Protein AF-A0A9W6JI43-F1 (afdb_monomer)

Solvent-accessible surface area (backbone atoms only — not comparable to full-atom values): 12951 Å² total; per-residue (Å²): 98,46,64,68,49,27,54,53,38,35,18,53,38,84,52,68,63,63,70,55,67,55,35,54,53,48,52,49,27,37,55,53,24,37,75,68,60,49,89,79,54,59,65,59,53,12,41,51,54,20,46,28,40,60,68,9,64,55,38,75,41,38,54,52,90,66,73,19,64,90,41,48,66,33,65,93,34,48,10,78,50,96,64,30,7,47,63,28,34,32,23,12,39,72,40,57,49,21,44,48,53,33,44,55,50,15,69,76,69,73,47,63,27,73,85,43,44,69,57,40,35,38,55,63,52,14,19,39,53,46,44,42,31,35,61,72,5,72,70,62,74,31,29,43,68,82,36,43,49,97,91,44,75,41,49,44,68,40,30,38,21,74,47,67,66,80,63,15,67,60,42,26,53,38,15,55,36,39,34,52,19,40,51,73,13,37,53,94,52,77,78,76,80,73,81,93,76,79,90,87,79,85,84,82,81,76,92,57,79,79,54,46,59,54,54,47,52,51,48,51,51,53,52,46,62,67,42,47,58,55,53,50,56,48,56,55,54,67,74,76,113

Mean predicted aligned error: 7.88 Å

pLDDT: mean 84.96, std 16.83, range [30.23, 98.5]

Foldseek 3Di:
DAPVLLVVLVCVPPVPNDDDVLLVLLLVLLVLLCVQQNPQPLLLSLLLNLQLCVQCVSRPHQFDPDQQPVVACPVVLVNNDPPQSNLFFFGASLGGGHLVSQVVLCVVLVNNCNVVVNLCNVSNNSSNCSRNLQQCLVQQNDHLCVADDPVDHNQQCSVNSRDDRPCSVVSSVSSVSSSVSCVSSVRPNDPDPDDDDDDDDDDDDDDDPVCSVVVSVVSVVVSCVVCVVVVVVVVVVVVVD

Organism: NCBI:txid586230

Structure (mmCIF, N/CA/C/O backbone):
data_AF-A0A9W6JI43-F1
#
_entry.id   AF-A0A9W6JI43-F1
#
loop_
_atom_site.group_PDB
_atom_site.id
_atom_site.type_symbol
_atom_site.label_atom_id
_atom_site.label_alt_id
_atom_site.label_comp_id
_atom_site.label_asym_id
_atom_site.label_entity_id
_atom_site.label_seq_id
_atom_site.pdbx_PDB_ins_code
_atom_site.Cartn_x
_atom_site.Cartn_y
_atom_site.Cartn_z
_atom_site.occupancy
_atom_site.B_iso_or_equiv
_atom_site.auth_seq_id
_atom_site.auth_comp_id
_atom_site.auth_asym_id
_atom_site.auth_atom_id
_atom_site.pdbx_PDB_model_num
ATOM 1 N N . MET A 1 1 ? 18.162 -1.738 -7.789 1.00 86.44 1 MET A N 1
ATOM 2 C CA . MET A 1 1 ? 17.556 -1.054 -8.952 1.00 86.44 1 MET A CA 1
ATOM 3 C C . MET A 1 1 ? 18.066 0.375 -9.002 1.00 86.44 1 MET A C 1
ATOM 5 O O . MET A 1 1 ? 18.368 0.920 -7.946 1.00 86.44 1 MET A O 1
ATOM 9 N N . ASP A 1 2 ? 18.137 0.971 -10.186 1.00 90.06 2 ASP A N 1
ATOM 10 C CA . ASP A 1 2 ? 18.433 2.391 -10.386 1.00 90.06 2 ASP A CA 1
ATOM 11 C C . ASP A 1 2 ? 17.193 3.242 -10.054 1.00 90.06 2 ASP A C 1
ATOM 13 O O . ASP A 1 2 ? 16.174 3.208 -10.750 1.00 90.06 2 ASP A O 1
ATOM 17 N N . ALA A 1 3 ? 17.270 4.011 -8.965 1.00 89.19 3 ALA A N 1
ATOM 18 C CA . ALA A 1 3 ? 16.170 4.861 -8.520 1.00 89.19 3 ALA A CA 1
ATOM 19 C C . ALA A 1 3 ? 15.866 6.005 -9.503 1.00 89.19 3 ALA A C 1
ATOM 21 O O . ALA A 1 3 ? 14.698 6.344 -9.699 1.00 89.19 3 ALA A O 1
ATOM 22 N N . ALA A 1 4 ? 16.883 6.585 -10.147 1.00 91.00 4 ALA A N 1
ATOM 23 C CA . ALA A 1 4 ? 16.692 7.677 -11.097 1.00 91.00 4 ALA A CA 1
ATOM 24 C C . ALA A 1 4 ? 15.949 7.183 -12.343 1.00 91.00 4 ALA A C 1
ATOM 26 O O . ALA A 1 4 ? 14.983 7.820 -12.775 1.00 91.00 4 ALA A O 1
ATOM 27 N N . ALA A 1 5 ? 16.328 6.009 -12.858 1.00 93.44 5 ALA A N 1
ATOM 28 C CA . ALA A 1 5 ? 15.631 5.358 -13.964 1.00 93.44 5 ALA A CA 1
ATOM 29 C C . ALA A 1 5 ? 14.171 5.033 -13.607 1.00 93.44 5 ALA A C 1
ATOM 31 O O . ALA A 1 5 ? 13.264 5.326 -14.390 1.00 93.44 5 ALA A O 1
ATOM 32 N N . PHE A 1 6 ? 13.920 4.504 -12.401 1.00 95.94 6 PHE A N 1
ATOM 33 C CA . PHE A 1 6 ? 12.561 4.227 -11.927 1.00 95.94 6 PHE A CA 1
ATOM 34 C C . PHE A 1 6 ? 11.698 5.495 -11.889 1.00 95.94 6 PHE A C 1
ATOM 36 O O . PHE A 1 6 ? 10.609 5.523 -12.465 1.00 95.94 6 PHE A O 1
ATOM 43 N N . PHE A 1 7 ? 12.184 6.566 -11.251 1.00 95.00 7 PHE A N 1
ATOM 44 C CA . PHE A 1 7 ? 11.426 7.811 -11.119 1.00 95.00 7 PHE A CA 1
ATOM 45 C C . PHE A 1 7 ? 11.235 8.547 -12.447 1.00 95.00 7 PHE A C 1
ATOM 47 O O . PHE A 1 7 ? 10.181 9.151 -12.659 1.00 95.00 7 PHE A O 1
ATOM 54 N N . ALA A 1 8 ? 12.199 8.462 -13.365 1.00 94.25 8 ALA A N 1
ATOM 55 C CA . ALA A 1 8 ? 12.033 8.958 -14.727 1.00 94.25 8 ALA A CA 1
ATOM 56 C C . ALA A 1 8 ? 10.926 8.189 -15.469 1.00 94.25 8 ALA A C 1
ATOM 58 O O . ALA A 1 8 ? 10.035 8.809 -16.058 1.00 94.25 8 ALA A O 1
ATOM 59 N N . ALA A 1 9 ? 10.929 6.855 -15.378 1.00 96.12 9 ALA A N 1
ATOM 60 C CA . ALA A 1 9 ? 9.922 6.010 -16.011 1.00 96.12 9 ALA A CA 1
ATOM 61 C C . ALA A 1 9 ? 8.517 6.271 -15.448 1.00 96.12 9 ALA A C 1
ATOM 63 O O . ALA A 1 9 ? 7.594 6.529 -16.223 1.00 96.12 9 ALA A O 1
ATOM 64 N N . VAL A 1 10 ? 8.348 6.299 -14.117 1.00 95.69 10 VAL A N 1
ATOM 65 C CA . VAL A 1 10 ? 7.024 6.537 -13.515 1.00 95.69 10 VAL A CA 1
ATOM 66 C C . VAL A 1 10 ? 6.497 7.947 -13.778 1.00 95.69 10 VAL A C 1
ATOM 68 O O . VAL A 1 10 ? 5.292 8.123 -13.979 1.00 95.69 10 VAL A O 1
ATOM 71 N N . ARG A 1 11 ? 7.386 8.950 -13.847 1.00 95.25 11 ARG A N 1
ATOM 72 C CA . ARG A 1 11 ? 7.030 10.320 -14.237 1.00 95.25 11 ARG A CA 1
ATOM 73 C C . ARG A 1 11 ? 6.430 10.341 -15.638 1.00 95.25 11 ARG A C 1
ATOM 75 O O . ARG A 1 11 ? 5.394 10.974 -15.831 1.00 95.25 11 ARG A O 1
ATOM 82 N N . ALA A 1 12 ? 7.040 9.637 -16.591 1.00 95.56 12 ALA A N 1
ATOM 83 C CA . ALA A 1 12 ? 6.500 9.518 -17.941 1.00 95.56 12 ALA A CA 1
ATOM 84 C C . ALA A 1 12 ? 5.154 8.775 -17.936 1.00 95.56 12 ALA A C 1
ATOM 86 O O . ALA A 1 12 ? 4.159 9.287 -18.452 1.00 95.56 12 ALA A O 1
ATOM 87 N N . GLN A 1 13 ? 5.092 7.597 -17.311 1.00 93.88 13 GLN A N 1
ATOM 88 C CA . GLN A 1 13 ? 3.881 6.788 -17.153 1.00 93.88 13 GLN A CA 1
ATOM 89 C C . GLN A 1 13 ? 3.957 5.981 -15.846 1.00 93.88 13 GLN A C 1
ATOM 91 O O . GLN A 1 13 ? 4.921 5.249 -15.664 1.00 93.88 13 GLN A O 1
ATOM 96 N N . PRO A 1 14 ? 2.939 6.018 -14.965 1.00 94.81 14 PRO A N 1
ATOM 97 C CA . PRO A 1 14 ? 1.561 6.437 -15.235 1.00 94.81 14 PRO A CA 1
ATOM 98 C C . PRO A 1 14 ? 1.244 7.917 -14.965 1.00 94.81 14 PRO A C 1
ATOM 100 O O . PRO A 1 14 ? 0.100 8.316 -15.173 1.00 94.81 14 PRO A O 1
ATOM 103 N N . PHE A 1 15 ? 2.199 8.733 -14.510 1.00 92.00 15 PHE A N 1
ATOM 104 C CA . PHE A 1 15 ? 1.906 10.113 -14.098 1.00 92.00 15 PHE A CA 1
ATOM 105 C C . PHE A 1 15 ? 1.681 11.093 -15.258 1.00 92.00 15 PHE A C 1
ATOM 107 O O . PHE A 1 15 ? 1.001 12.101 -15.068 1.00 92.00 15 PHE A O 1
ATOM 114 N N . GLY A 1 16 ? 2.192 10.801 -16.458 1.00 92.31 16 GLY A N 1
ATOM 115 C CA . GLY A 1 16 ? 1.927 11.611 -17.650 1.00 92.31 16 GLY A CA 1
ATOM 116 C C . GLY A 1 16 ? 2.712 12.925 -17.716 1.00 92.31 16 GLY A C 1
ATOM 117 O O . GLY A 1 16 ? 2.249 13.870 -18.342 1.00 92.31 16 GLY A O 1
ATOM 118 N N . GLY A 1 17 ? 3.882 12.998 -17.074 1.00 92.19 17 GLY A N 1
ATOM 119 C CA . GLY A 1 17 ? 4.852 14.089 -17.225 1.00 92.19 17 GLY A CA 1
ATOM 120 C C . GLY A 1 17 ? 5.249 14.770 -15.916 1.00 92.19 17 GLY A C 1
ATOM 121 O O . GLY A 1 17 ? 6.425 15.064 -15.713 1.00 92.19 17 GLY A O 1
ATOM 122 N N . THR A 1 18 ? 4.311 14.975 -14.991 1.00 91.62 18 THR A N 1
ATOM 123 C CA . THR A 1 18 ? 4.593 15.624 -13.700 1.00 91.62 18 THR A CA 1
ATOM 124 C C . THR A 1 18 ? 4.570 14.611 -12.569 1.00 91.62 18 THR A C 1
ATOM 126 O O . THR A 1 18 ? 3.575 13.921 -12.371 1.00 91.62 18 THR A O 1
ATOM 129 N N . LEU A 1 19 ? 5.644 14.572 -11.780 1.00 91.38 19 LEU A N 1
ATOM 130 C CA . LEU A 1 19 ? 5.737 13.745 -10.581 1.00 91.38 19 LEU A CA 1
ATOM 131 C C . LEU A 1 19 ? 5.897 14.652 -9.350 1.00 91.38 19 LEU A C 1
ATOM 133 O O . LEU A 1 19 ? 7.003 15.133 -9.106 1.00 91.38 19 LEU A O 1
ATOM 137 N N . PRO A 1 20 ? 4.812 14.934 -8.606 1.00 90.56 20 PRO A N 1
ATOM 138 C CA . PRO A 1 20 ? 4.872 15.763 -7.405 1.00 90.56 20 PRO A CA 1
ATOM 139 C C . PRO A 1 20 ? 5.724 15.120 -6.309 1.00 90.56 20 PRO A C 1
ATOM 141 O O . PRO A 1 20 ? 5.766 13.895 -6.206 1.00 90.56 20 PRO A O 1
ATOM 144 N N . GLN A 1 21 ? 6.310 15.933 -5.425 1.00 88.12 21 GLN A N 1
ATOM 145 C CA . GLN A 1 21 ? 7.143 15.428 -4.327 1.00 88.12 21 GLN A CA 1
ATOM 146 C C . GLN A 1 21 ? 6.402 14.408 -3.449 1.00 88.12 21 GLN A C 1
ATOM 148 O O . GLN A 1 21 ? 6.932 13.339 -3.192 1.00 88.12 21 GLN A O 1
ATOM 153 N N . LYS A 1 22 ? 5.125 14.648 -3.123 1.00 87.56 22 LYS A N 1
ATOM 154 C CA . LYS A 1 22 ? 4.301 13.681 -2.370 1.00 87.56 22 LYS A CA 1
ATOM 155 C C . LYS A 1 22 ? 4.226 12.296 -3.024 1.00 87.56 22 LYS A C 1
ATOM 157 O O . LYS A 1 22 ? 4.177 11.285 -2.332 1.00 87.56 22 LYS A O 1
ATOM 162 N N . ALA A 1 23 ? 4.223 12.242 -4.356 1.00 89.44 23 ALA A N 1
ATOM 163 C CA . ALA A 1 23 ? 4.259 10.978 -5.078 1.00 89.44 23 ALA A CA 1
ATOM 164 C C . ALA A 1 23 ? 5.639 10.322 -5.014 1.00 89.44 23 ALA A C 1
ATOM 166 O O . ALA A 1 23 ? 5.712 9.106 -4.871 1.00 89.44 23 ALA A O 1
ATOM 167 N N . VAL A 1 24 ? 6.720 11.105 -5.065 1.00 90.31 24 VAL A N 1
ATOM 168 C CA . VAL A 1 24 ? 8.077 10.598 -4.806 1.00 90.31 24 VAL A CA 1
ATOM 169 C C . VAL A 1 24 ? 8.156 9.999 -3.402 1.00 90.31 24 VAL A C 1
ATOM 171 O O . VAL A 1 24 ? 8.608 8.865 -3.259 1.00 90.31 24 VAL A O 1
ATOM 174 N N . ASP A 1 25 ? 7.648 10.703 -2.392 1.00 87.50 25 ASP A N 1
ATOM 175 C CA . ASP A 1 25 ? 7.671 10.266 -0.993 1.00 87.50 25 ASP A CA 1
ATOM 176 C C . ASP A 1 25 ? 6.856 8.977 -0.800 1.00 87.50 25 ASP A C 1
ATOM 178 O O . ASP A 1 25 ? 7.345 8.008 -0.218 1.00 87.50 25 ASP A O 1
ATOM 182 N N . GLY A 1 26 ? 5.640 8.920 -1.357 1.00 89.31 26 GLY A N 1
ATOM 183 C CA . GLY A 1 26 ? 4.770 7.745 -1.282 1.00 89.31 26 GLY A CA 1
ATOM 184 C C . GLY A 1 26 ? 5.344 6.518 -1.995 1.00 89.31 26 GLY A C 1
ATOM 185 O O . GLY A 1 26 ? 5.379 5.427 -1.426 1.00 89.31 26 GLY A O 1
ATOM 186 N N . LEU A 1 27 ? 5.863 6.691 -3.214 1.00 93.31 27 LEU A N 1
ATOM 187 C CA . LEU A 1 27 ? 6.544 5.621 -3.948 1.00 93.31 27 LEU A CA 1
ATOM 188 C C . LEU A 1 27 ? 7.789 5.138 -3.193 1.00 93.31 27 LEU A C 1
ATOM 190 O O . LEU A 1 27 ? 7.998 3.933 -3.073 1.00 93.31 27 LEU A O 1
ATOM 194 N N . THR A 1 28 ? 8.584 6.057 -2.639 1.00 91.94 28 THR A N 1
ATOM 195 C CA . THR A 1 28 ? 9.774 5.728 -1.839 1.00 91.94 28 THR A CA 1
ATOM 196 C C . THR A 1 28 ? 9.401 4.923 -0.598 1.00 91.94 28 THR A C 1
ATOM 198 O O . THR A 1 28 ? 10.032 3.903 -0.316 1.00 91.94 28 THR A O 1
ATOM 201 N N . ALA A 1 29 ? 8.345 5.326 0.113 1.00 90.69 29 ALA A N 1
ATOM 202 C CA . ALA A 1 29 ? 7.852 4.604 1.280 1.00 90.69 29 ALA A CA 1
ATOM 203 C C . ALA A 1 29 ? 7.423 3.173 0.925 1.00 90.69 29 ALA A C 1
ATOM 205 O O . ALA A 1 29 ? 7.803 2.234 1.623 1.00 90.69 29 ALA A O 1
ATOM 206 N N . ILE A 1 30 ? 6.703 2.981 -0.188 1.00 95.12 30 ILE A N 1
ATOM 207 C CA . ILE A 1 30 ? 6.288 1.646 -0.648 1.00 95.12 30 ILE A CA 1
ATOM 208 C C . ILE A 1 30 ? 7.488 0.796 -1.063 1.00 95.12 30 ILE A C 1
ATOM 210 O O . ILE A 1 30 ? 7.542 -0.375 -0.702 1.00 95.12 30 ILE A O 1
ATOM 214 N N . LEU A 1 31 ? 8.464 1.359 -1.779 1.00 94.00 31 LEU A N 1
ATOM 215 C CA . LEU A 1 31 ? 9.680 0.637 -2.164 1.00 94.00 31 LEU A CA 1
ATOM 216 C C . LEU A 1 31 ? 10.480 0.182 -0.936 1.00 94.00 31 LEU A C 1
ATOM 218 O O . LEU A 1 31 ? 10.931 -0.964 -0.889 1.00 94.00 31 LEU A O 1
ATOM 222 N N . LYS A 1 32 ? 10.601 1.045 0.081 1.00 88.81 32 LYS A N 1
ATOM 223 C CA . LYS A 1 32 ? 11.226 0.687 1.360 1.00 88.81 32 LYS A CA 1
ATOM 224 C C . LYS A 1 32 ? 10.416 -0.390 2.083 1.00 88.81 32 LYS A C 1
ATOM 226 O O . LYS A 1 32 ? 10.984 -1.410 2.457 1.00 88.81 32 LYS A O 1
ATOM 231 N N . GLY A 1 33 ? 9.098 -0.229 2.204 1.00 87.62 33 GLY A N 1
ATOM 232 C CA . GLY A 1 33 ? 8.218 -1.248 2.785 1.00 87.62 33 GLY A CA 1
ATOM 233 C C . GLY A 1 33 ? 8.343 -2.598 2.074 1.00 87.62 33 GLY A C 1
ATOM 234 O O . GLY A 1 33 ? 8.490 -3.633 2.715 1.00 87.62 33 GLY A O 1
ATOM 235 N N . TRP A 1 34 ? 8.394 -2.597 0.745 1.00 93.12 34 TRP A N 1
ATOM 236 C CA . TRP A 1 34 ? 8.597 -3.808 -0.040 1.00 93.12 34 TRP A CA 1
ATOM 237 C C . TRP A 1 34 ? 9.956 -4.466 0.215 1.00 93.12 34 TRP A C 1
ATOM 239 O O . TRP A 1 34 ? 10.019 -5.684 0.316 1.00 93.12 34 TRP A O 1
ATOM 249 N N . SER A 1 35 ? 11.038 -3.701 0.381 1.00 88.88 35 SER A N 1
ATOM 250 C CA . SER A 1 35 ? 12.345 -4.289 0.723 1.00 88.88 35 SER A CA 1
ATOM 251 C C . SER A 1 35 ? 12.387 -4.976 2.095 1.00 88.88 35 SER A C 1
ATOM 253 O O . SER A 1 35 ? 13.233 -5.839 2.311 1.00 88.88 35 SER A O 1
ATOM 255 N N . LEU A 1 36 ? 11.485 -4.607 3.011 1.00 84.62 36 LEU A N 1
ATOM 256 C CA . LEU A 1 36 ? 11.421 -5.144 4.375 1.00 84.62 36 LEU A CA 1
ATOM 257 C C . LEU A 1 36 ? 10.423 -6.304 4.502 1.00 84.62 36 LEU A C 1
ATOM 259 O O . LEU A 1 36 ? 10.664 -7.280 5.217 1.00 84.62 36 LEU A O 1
ATOM 263 N N . PHE A 1 37 ? 9.283 -6.188 3.820 1.00 88.25 37 PHE A N 1
ATOM 264 C CA . PHE A 1 37 ? 8.120 -7.060 4.014 1.00 88.25 37 PHE A CA 1
ATOM 265 C C . PHE A 1 37 ? 7.691 -7.811 2.749 1.00 88.25 37 PHE A C 1
ATOM 267 O O . PHE A 1 37 ? 6.831 -8.685 2.821 1.00 88.25 37 PHE A O 1
ATOM 274 N N . GLY A 1 38 ? 8.252 -7.459 1.592 1.00 90.50 38 GLY A N 1
ATOM 275 C CA . GLY A 1 38 ? 7.961 -8.087 0.310 1.00 90.50 38 GLY A CA 1
ATOM 276 C C . GLY A 1 38 ? 8.628 -9.450 0.145 1.00 90.50 38 GLY A C 1
ATOM 277 O O . GLY A 1 38 ? 9.573 -9.794 0.849 1.00 90.50 38 GLY A O 1
ATOM 278 N N . ASP A 1 39 ? 8.154 -10.213 -0.838 1.00 90.94 39 ASP A N 1
ATOM 279 C CA . ASP A 1 39 ? 8.685 -11.541 -1.178 1.00 90.94 39 ASP A CA 1
ATOM 280 C C . ASP A 1 39 ? 9.606 -11.535 -2.414 1.00 90.94 39 ASP A C 1
ATOM 282 O O . ASP A 1 39 ? 9.988 -12.586 -2.922 1.00 90.94 39 ASP A O 1
ATOM 286 N N . GLY A 1 40 ? 9.953 -10.345 -2.915 1.00 90.19 40 GLY A N 1
ATOM 287 C CA . GLY A 1 40 ? 10.862 -10.156 -4.048 1.00 90.19 40 GLY A CA 1
ATOM 288 C C . GLY A 1 40 ? 10.234 -10.324 -5.438 1.00 90.19 40 GLY A C 1
ATOM 289 O O . GLY A 1 40 ? 10.872 -9.953 -6.424 1.00 90.19 40 GLY A O 1
ATOM 290 N N . ASP A 1 41 ? 8.985 -10.792 -5.563 1.00 93.19 41 ASP A N 1
ATOM 291 C CA . ASP A 1 41 ? 8.308 -10.856 -6.864 1.00 93.19 41 ASP A CA 1
ATOM 292 C C . ASP A 1 41 ? 7.953 -9.450 -7.375 1.00 93.19 41 ASP A C 1
ATOM 294 O O . ASP A 1 41 ? 6.997 -8.810 -6.923 1.00 93.19 41 ASP A O 1
ATOM 298 N N . LEU A 1 42 ? 8.699 -8.976 -8.378 1.00 95.06 42 LEU A N 1
ATOM 299 C CA . LEU A 1 42 ? 8.509 -7.644 -8.957 1.00 95.06 42 LEU A CA 1
ATOM 300 C C . LEU A 1 42 ? 7.077 -7.381 -9.444 1.00 95.06 42 LEU A C 1
ATOM 302 O O . LEU A 1 42 ? 6.638 -6.234 -9.467 1.00 95.06 42 LEU A O 1
ATOM 306 N N . ARG A 1 43 ? 6.340 -8.427 -9.836 1.00 96.81 43 ARG A N 1
ATOM 307 C CA . ARG A 1 43 ? 4.979 -8.306 -10.375 1.00 96.81 43 ARG A CA 1
ATOM 308 C C . ARG A 1 43 ? 3.996 -7.983 -9.254 1.00 96.81 43 ARG A C 1
ATOM 310 O O . ARG A 1 43 ? 3.089 -7.171 -9.424 1.00 96.81 43 ARG A O 1
ATOM 317 N N . LYS A 1 44 ? 4.218 -8.548 -8.065 1.00 98.12 44 LYS A N 1
ATOM 318 C CA . LYS A 1 44 ? 3.455 -8.207 -6.857 1.00 98.12 44 LYS A CA 1
ATOM 319 C C . LYS A 1 44 ? 3.745 -6.773 -6.420 1.00 98.12 44 LYS A C 1
ATOM 321 O O . LYS A 1 44 ? 2.798 -6.032 -6.164 1.00 98.12 44 LYS A O 1
ATOM 326 N N . LEU A 1 45 ? 5.012 -6.348 -6.440 1.00 97.81 45 LEU A N 1
ATOM 327 C CA . LEU A 1 45 ? 5.377 -4.947 -6.198 1.00 97.81 45 LEU A CA 1
ATOM 328 C C . LEU A 1 45 ? 4.700 -3.998 -7.197 1.00 97.81 45 LEU A C 1
ATOM 330 O O . LEU A 1 45 ? 4.117 -2.992 -6.796 1.00 97.81 45 LEU A O 1
ATOM 334 N N . ALA A 1 46 ? 4.732 -4.324 -8.491 1.00 98.19 46 ALA A N 1
ATOM 335 C CA . ALA A 1 46 ? 4.092 -3.520 -9.528 1.00 98.19 46 ALA A CA 1
ATOM 336 C C . ALA A 1 46 ? 2.592 -3.328 -9.263 1.00 98.19 46 ALA A C 1
ATOM 338 O O . ALA A 1 46 ? 2.069 -2.215 -9.367 1.00 98.19 46 ALA A O 1
ATOM 339 N N . TYR A 1 47 ? 1.906 -4.398 -8.861 1.00 98.44 47 TYR A N 1
ATOM 340 C CA . TYR A 1 47 ? 0.493 -4.341 -8.507 1.00 98.44 47 TYR A CA 1
ATOM 341 C C . TYR A 1 47 ? 0.223 -3.542 -7.216 1.00 98.44 47 TYR A C 1
ATOM 343 O O . TYR A 1 47 ? -0.749 -2.785 -7.143 1.00 98.44 47 TYR A O 1
ATOM 351 N N . ILE A 1 48 ? 1.092 -3.657 -6.209 1.00 98.31 48 ILE A N 1
ATOM 352 C CA . ILE A 1 48 ? 1.023 -2.870 -4.968 1.00 98.31 48 ILE A CA 1
ATOM 353 C C . ILE A 1 48 ? 1.142 -1.367 -5.267 1.00 98.31 48 ILE A C 1
ATOM 355 O O . ILE A 1 48 ? 0.316 -0.577 -4.808 1.00 98.31 48 ILE A O 1
ATOM 359 N N . LEU A 1 49 ? 2.115 -0.971 -6.095 1.00 98.25 49 LEU A N 1
ATOM 360 C CA . LEU A 1 49 ? 2.296 0.419 -6.528 1.00 98.25 49 LEU A CA 1
ATOM 361 C C . LEU A 1 49 ? 1.079 0.930 -7.311 1.00 98.25 49 LEU A C 1
ATOM 363 O O . LEU A 1 49 ? 0.626 2.052 -7.090 1.00 98.25 49 LEU A O 1
ATOM 367 N N . ALA A 1 50 ? 0.513 0.095 -8.186 1.00 97.88 50 ALA A N 1
ATOM 368 C CA . ALA A 1 50 ? -0.697 0.413 -8.940 1.00 97.88 50 ALA A CA 1
ATOM 369 C C . ALA A 1 50 ? -1.923 0.623 -8.047 1.00 97.88 50 ALA A C 1
ATOM 371 O O . ALA A 1 50 ? -2.699 1.552 -8.279 1.00 97.88 50 ALA A O 1
ATOM 372 N N . THR A 1 51 ? -2.076 -0.215 -7.021 1.00 95.94 51 THR A N 1
ATOM 373 C CA . THR A 1 51 ? -3.136 -0.082 -6.019 1.00 95.94 51 THR A CA 1
ATOM 374 C C . THR A 1 51 ? -2.998 1.244 -5.284 1.00 95.94 51 THR A C 1
ATOM 376 O O . THR A 1 51 ? -3.934 2.035 -5.303 1.00 95.94 51 THR A O 1
ATOM 379 N N . ALA A 1 52 ? -1.829 1.534 -4.707 1.00 95.75 52 ALA A N 1
ATOM 380 C CA . ALA A 1 52 ? -1.611 2.786 -3.983 1.00 95.75 52 ALA A CA 1
ATOM 381 C C . ALA A 1 52 ? -1.814 4.018 -4.876 1.00 95.75 52 ALA A C 1
ATOM 383 O O . ALA A 1 52 ? -2.447 4.988 -4.471 1.00 95.75 52 ALA A O 1
ATOM 384 N N . PHE A 1 53 ? -1.331 3.966 -6.120 1.00 94.69 53 PHE A N 1
ATOM 385 C CA . PHE A 1 53 ? -1.543 5.030 -7.098 1.00 94.69 53 PHE A CA 1
ATOM 386 C C . PHE A 1 53 ? -3.032 5.292 -7.366 1.00 94.69 53 PHE A C 1
ATOM 388 O O . PHE A 1 53 ? -3.417 6.439 -7.589 1.00 94.69 53 PHE A O 1
ATOM 395 N N . HIS A 1 54 ? -3.870 4.254 -7.352 1.00 93.75 54 HIS A N 1
ATOM 396 C CA . HIS A 1 54 ? -5.309 4.398 -7.543 1.00 93.75 54 HIS A CA 1
ATOM 397 C C . HIS A 1 54 ? -6.029 4.871 -6.275 1.00 93.75 54 HIS A C 1
ATOM 399 O O . HIS A 1 54 ? -6.765 5.852 -6.333 1.00 93.75 54 HIS A O 1
ATOM 405 N N . GLU A 1 55 ? -5.803 4.193 -5.150 1.00 87.00 55 GLU A N 1
ATOM 406 C CA . GLU A 1 55 ? -6.542 4.399 -3.897 1.00 87.00 55 GLU A CA 1
ATOM 407 C C . GLU A 1 55 ? -6.154 5.704 -3.182 1.00 87.00 55 GLU A C 1
ATOM 409 O O . GLU A 1 55 ? -7.003 6.359 -2.586 1.00 87.00 55 GLU A O 1
ATOM 414 N N . ALA A 1 56 ? -4.893 6.136 -3.280 1.00 82.56 56 ALA A N 1
ATOM 415 C CA . ALA A 1 56 ? -4.395 7.351 -2.626 1.00 82.56 56 ALA A CA 1
ATOM 416 C C . ALA A 1 56 ? -4.475 8.608 -3.521 1.00 82.56 56 ALA A C 1
ATOM 418 O O . ALA A 1 56 ? -3.679 9.537 -3.353 1.00 82.56 56 ALA A O 1
ATOM 419 N N . ASP A 1 57 ? -5.351 8.608 -4.538 1.00 82.50 57 ASP A N 1
ATOM 420 C CA . ASP A 1 57 ? -5.455 9.649 -5.579 1.00 82.50 57 ASP A CA 1
ATOM 421 C C . ASP A 1 57 ? -4.075 10.076 -6.109 1.00 82.50 57 ASP A C 1
ATOM 423 O O . ASP A 1 57 ? -3.674 11.239 -6.045 1.00 82.50 57 ASP A O 1
ATOM 427 N N . ARG A 1 58 ? -3.286 9.105 -6.586 1.00 84.31 58 ARG A N 1
ATOM 428 C CA . ARG A 1 58 ? -1.908 9.327 -7.057 1.00 84.31 58 ARG A CA 1
ATOM 429 C C . ARG A 1 58 ? -1.008 9.936 -5.974 1.00 84.31 58 ARG A C 1
ATOM 431 O O . ARG A 1 58 ? -0.195 10.815 -6.267 1.00 84.31 58 ARG A O 1
ATOM 438 N N . PHE A 1 59 ? -1.153 9.443 -4.743 1.00 82.25 59 PHE A N 1
ATOM 439 C CA . PHE A 1 59 ? -0.422 9.865 -3.540 1.00 82.25 59 PHE A CA 1
ATOM 440 C C . PHE A 1 59 ? -0.726 11.294 -3.066 1.00 82.25 59 PHE A C 1
ATOM 442 O O . PHE A 1 59 ? 0.075 11.906 -2.358 1.00 82.25 59 PHE A O 1
ATOM 449 N N . ARG A 1 60 ? -1.873 11.865 -3.451 1.00 74.31 60 ARG A N 1
ATOM 450 C CA . ARG A 1 60 ? -2.291 13.183 -2.952 1.00 74.31 60 ARG A CA 1
ATOM 451 C C . ARG A 1 60 ? -2.843 13.118 -1.532 1.00 74.31 60 ARG A C 1
ATOM 453 O O . ARG A 1 60 ? -2.735 14.118 -0.814 1.00 74.31 60 ARG A O 1
ATOM 460 N N . THR A 1 61 ? -3.380 11.968 -1.121 1.00 75.44 61 THR A N 1
ATOM 461 C CA . THR A 1 61 ? -3.998 11.773 0.194 1.00 75.44 61 THR A CA 1
ATOM 462 C C . THR A 1 61 ? -3.506 10.523 0.905 1.00 75.44 61 THR A C 1
ATOM 464 O O . THR A 1 61 ? -3.378 9.457 0.318 1.00 75.44 61 THR A O 1
ATOM 467 N N . MET A 1 62 ? -3.278 10.660 2.210 1.00 76.56 62 MET A N 1
ATOM 468 C CA . MET A 1 62 ? -3.026 9.544 3.134 1.00 76.56 62 MET A CA 1
ATOM 469 C C . MET A 1 62 ? -4.169 9.376 4.140 1.00 76.56 62 MET A C 1
ATOM 471 O O . MET A 1 62 ? -4.143 8.485 4.980 1.00 76.56 62 MET A O 1
ATOM 475 N N . GLU A 1 63 ? -5.192 10.218 4.047 1.00 70.50 63 GLU A N 1
ATOM 476 C CA . GLU A 1 63 ? -6.366 10.228 4.907 1.00 70.50 63 GLU A CA 1
ATOM 477 C C . GLU A 1 63 ? -7.581 10.540 4.038 1.00 70.50 63 GLU A C 1
ATOM 479 O O . GLU A 1 63 ? -7.520 11.420 3.173 1.00 70.50 63 GLU A O 1
ATOM 484 N N . GLU A 1 64 ? -8.664 9.796 4.245 1.00 71.44 64 GLU A N 1
ATOM 485 C CA . GLU A 1 64 ? -9.896 9.984 3.495 1.00 71.44 64 GLU A CA 1
ATOM 486 C C . GLU A 1 64 ? -10.438 11.403 3.719 1.00 71.44 64 GLU A C 1
ATOM 488 O O . GLU A 1 64 ? -10.492 11.901 4.853 1.00 71.44 64 GLU A O 1
ATOM 493 N N . TYR A 1 65 ? -10.894 12.046 2.639 1.00 69.94 65 TYR A N 1
ATOM 494 C CA . TYR A 1 65 ? -11.554 13.353 2.707 1.00 69.94 65 TYR A CA 1
ATOM 495 C C . TYR A 1 65 ? -12.902 13.298 3.439 1.00 69.94 65 TYR A C 1
ATOM 497 O O . TYR A 1 65 ? -13.363 14.311 3.968 1.00 69.94 65 TYR A O 1
ATOM 505 N N . ALA A 1 66 ? -13.547 12.130 3.474 1.00 73.12 66 ALA A N 1
ATOM 506 C CA . ALA A 1 66 ? -14.798 11.943 4.187 1.00 73.12 66 ALA A CA 1
ATOM 507 C C . ALA A 1 66 ? -14.603 12.104 5.702 1.00 73.12 66 ALA A C 1
ATOM 509 O O . ALA A 1 66 ? -13.577 11.747 6.283 1.00 73.12 66 ALA A O 1
ATOM 510 N N . SER A 1 67 ? -15.638 12.605 6.378 1.00 81.31 67 SER A N 1
ATOM 511 C CA . SER A 1 67 ? -15.604 12.797 7.833 1.00 81.31 67 SER A CA 1
ATOM 512 C C . SER A 1 67 ? -15.556 11.483 8.622 1.00 81.31 67 SER A C 1
ATOM 514 O O . SER A 1 67 ? -15.271 11.509 9.816 1.00 81.31 67 SER A O 1
ATOM 516 N N . GLY A 1 68 ? -15.879 10.352 7.989 1.00 85.50 68 GLY A N 1
ATOM 517 C CA . GLY A 1 68 ? -16.064 9.054 8.638 1.00 85.50 68 GLY A CA 1
ATOM 518 C C . GLY A 1 68 ? -17.413 8.885 9.344 1.00 85.50 68 GLY A C 1
ATOM 519 O O . GLY A 1 68 ? -17.720 7.798 9.818 1.00 85.50 68 GLY A O 1
ATOM 520 N N . ALA A 1 69 ? -18.269 9.915 9.386 1.00 87.94 69 ALA A N 1
ATOM 521 C CA . ALA A 1 69 ? -19.569 9.832 10.065 1.00 87.94 69 ALA A CA 1
ATOM 522 C C . ALA A 1 69 ? -20.477 8.721 9.501 1.00 87.94 69 ALA A C 1
ATOM 524 O O . ALA A 1 69 ? -21.235 8.110 10.246 1.00 87.94 69 ALA A O 1
ATOM 525 N N . ALA A 1 70 ? -20.356 8.412 8.205 1.00 89.94 70 ALA A N 1
ATOM 526 C CA . ALA A 1 70 ? -21.089 7.322 7.557 1.00 89.94 70 ALA A CA 1
ATOM 527 C C . ALA A 1 70 ? -20.668 5.917 8.038 1.00 89.94 70 ALA A C 1
ATOM 529 O O . ALA A 1 70 ? -21.378 4.943 7.789 1.00 89.94 70 ALA A O 1
ATOM 530 N N . TYR A 1 71 ? -19.525 5.800 8.719 1.00 92.00 71 TYR A N 1
ATOM 531 C CA . TYR A 1 71 ? -19.044 4.542 9.288 1.00 92.00 71 TYR A CA 1
ATOM 532 C C . TYR A 1 71 ? -19.538 4.308 10.722 1.00 92.00 71 TYR A C 1
ATOM 534 O O . TYR A 1 71 ? -19.265 3.250 11.291 1.00 92.00 71 TYR A O 1
ATOM 542 N N . GLU A 1 72 ? -20.240 5.267 11.328 1.00 95.00 72 GLU A N 1
ATOM 543 C CA . GLU A 1 72 ? -20.740 5.146 12.697 1.00 95.00 72 GLU A CA 1
ATOM 544 C C . GLU A 1 72 ? -21.733 3.977 12.821 1.00 95.00 72 GLU A C 1
ATOM 546 O O . GLU A 1 72 ? -22.621 3.808 11.986 1.00 95.00 72 GLU A O 1
ATOM 551 N N . GLY A 1 73 ? -21.565 3.134 13.845 1.00 93.94 73 GLY A N 1
ATOM 552 C CA . GLY A 1 73 ? -22.449 1.988 14.099 1.00 93.94 73 GLY A CA 1
ATOM 553 C C . GLY A 1 73 ? -22.341 0.820 13.102 1.00 93.94 73 GLY A C 1
ATOM 554 O O . GLY A 1 73 ? -23.077 -0.165 13.228 1.00 93.94 73 GLY A O 1
ATOM 555 N N . ARG A 1 74 ? -21.448 0.887 12.103 1.00 95.94 74 ARG A N 1
ATOM 556 C CA . ARG A 1 74 ? -21.253 -0.178 11.100 1.00 95.94 74 ARG A CA 1
ATOM 557 C C . ARG A 1 74 ? -20.641 -1.432 11.734 1.00 95.94 74 ARG A C 1
ATOM 559 O O . ARG A 1 74 ? -19.429 -1.534 11.932 1.00 95.94 74 ARG A O 1
ATOM 566 N N . LYS A 1 75 ? -21.489 -2.429 12.009 1.00 94.44 75 LYS A N 1
ATOM 567 C CA . LYS A 1 75 ? -21.104 -3.716 12.625 1.00 94.44 75 LYS A CA 1
ATOM 568 C C . LYS A 1 75 ? -20.121 -4.522 11.776 1.00 94.44 75 LYS A C 1
ATOM 570 O O . LYS A 1 75 ? -19.233 -5.182 12.311 1.00 94.44 75 LYS A O 1
ATOM 575 N N . ASP A 1 76 ? -20.246 -4.450 10.456 1.00 92.38 76 ASP A N 1
ATOM 576 C CA . ASP A 1 76 ? -19.323 -5.087 9.516 1.00 92.38 76 ASP A CA 1
ATOM 577 C C . ASP A 1 76 ? -17.912 -4.480 9.573 1.00 92.38 76 ASP A C 1
ATOM 579 O O . ASP A 1 76 ? -16.956 -5.197 9.309 1.00 92.38 76 ASP A O 1
ATOM 583 N N . LEU A 1 77 ? -17.762 -3.231 10.027 1.00 93.00 77 LEU A N 1
ATOM 584 C CA . LEU A 1 77 ? -16.476 -2.560 10.275 1.00 93.00 77 LEU A CA 1
ATOM 585 C C . LEU A 1 77 ? -15.976 -2.707 11.726 1.00 93.00 77 LEU A C 1
ATOM 587 O O . LEU A 1 77 ? -14.874 -2.272 12.066 1.00 93.00 77 LEU A O 1
ATOM 591 N N . GLY A 1 78 ? -16.783 -3.319 12.597 1.00 96.00 78 GLY A N 1
ATOM 592 C CA . GLY A 1 78 ? -16.520 -3.392 14.036 1.00 96.00 78 GLY A CA 1
ATOM 593 C C . GLY A 1 78 ? -16.723 -2.067 14.776 1.00 96.00 78 GLY A C 1
ATOM 594 O O . GLY A 1 78 ? -16.321 -1.967 15.930 1.00 96.00 78 GLY A O 1
ATOM 595 N N . ASN A 1 79 ? -17.343 -1.067 14.141 1.00 96.88 79 ASN A N 1
ATOM 596 C CA . ASN A 1 79 ? -17.619 0.239 14.737 1.00 96.88 79 ASN A CA 1
ATOM 597 C C . ASN A 1 79 ? -18.838 0.142 15.664 1.00 96.88 79 ASN A C 1
ATOM 599 O O . ASN A 1 79 ? -19.955 0.485 15.277 1.00 96.88 79 ASN A O 1
ATOM 603 N N . THR A 1 80 ? -18.640 -0.415 16.857 1.00 94.75 80 THR A N 1
ATOM 604 C CA . THR A 1 80 ? -19.708 -0.699 17.829 1.00 94.75 80 THR A CA 1
ATOM 605 C C . THR A 1 80 ? -19.713 0.253 19.022 1.00 94.75 80 THR A C 1
ATOM 607 O O . THR A 1 80 ? -20.552 0.093 19.905 1.00 94.75 80 THR A O 1
ATOM 610 N N . GLN A 1 81 ? -18.786 1.210 19.079 1.00 94.69 81 GLN A N 1
ATOM 611 C CA . GLN A 1 81 ? -18.718 2.227 20.128 1.00 94.69 81 GLN A CA 1
ATOM 612 C C . GLN A 1 81 ? -19.009 3.610 19.540 1.00 94.69 81 GLN A C 1
ATOM 614 O O . GLN A 1 81 ? -18.655 3.894 18.397 1.00 94.69 81 GLN A O 1
ATOM 619 N N . THR A 1 82 ? -19.637 4.476 20.337 1.00 95.81 82 THR A N 1
ATOM 620 C CA . THR A 1 82 ? -19.941 5.852 19.930 1.00 95.81 82 THR A CA 1
ATOM 621 C C . THR A 1 82 ? -18.667 6.603 19.545 1.00 95.81 82 THR A C 1
ATOM 623 O O . THR A 1 82 ? -17.731 6.706 20.338 1.00 95.81 82 THR A O 1
ATOM 626 N N . GLY A 1 83 ? -18.660 7.178 18.343 1.00 94.62 83 GLY A N 1
ATOM 627 C CA . GLY A 1 83 ? -17.551 7.960 17.795 1.00 94.62 83 GLY A CA 1
ATOM 628 C C . GLY A 1 83 ? -16.584 7.153 16.926 1.00 94.62 83 GLY A C 1
ATOM 629 O O . GLY A 1 83 ? -15.659 7.735 16.347 1.00 94.62 83 GLY A O 1
ATOM 630 N N . ASP A 1 84 ? -16.798 5.843 16.792 1.00 96.31 84 ASP A N 1
ATOM 631 C CA . ASP A 1 84 ? -15.946 4.955 16.002 1.00 96.31 84 ASP A CA 1
ATOM 632 C C . ASP A 1 84 ? -15.863 5.356 14.536 1.00 96.31 84 ASP A C 1
ATOM 634 O O . ASP A 1 84 ? -14.794 5.242 13.936 1.00 96.31 84 ASP A O 1
ATOM 638 N N . GLY A 1 85 ? -16.954 5.854 13.957 1.00 94.06 85 GLY A N 1
ATOM 639 C CA . GLY A 1 85 ? -16.998 6.168 12.537 1.00 94.06 85 GLY A CA 1
ATOM 640 C C . GLY A 1 85 ? -15.950 7.207 12.151 1.00 94.06 85 GLY A C 1
ATOM 641 O O . GLY A 1 85 ? -15.139 6.990 11.251 1.00 94.06 85 GLY A O 1
ATOM 642 N N . LYS A 1 86 ? -15.910 8.322 12.889 1.00 93.19 86 LYS A N 1
ATOM 643 C CA . LYS A 1 86 ? -14.917 9.384 12.667 1.00 93.19 86 LYS A CA 1
ATOM 644 C C . LYS A 1 86 ? -13.516 8.956 13.100 1.00 93.19 86 LYS A C 1
ATOM 646 O O . LYS A 1 86 ? -12.534 9.303 12.446 1.00 93.19 86 LYS A O 1
ATOM 651 N N . ARG A 1 87 ? -13.413 8.212 14.207 1.00 92.88 87 ARG A N 1
ATOM 652 C CA . ARG A 1 87 ? -12.130 7.775 14.773 1.00 92.88 87 ARG A CA 1
ATOM 653 C C . ARG A 1 87 ? -11.387 6.834 13.818 1.00 92.88 87 ARG A C 1
ATOM 655 O O . ARG A 1 87 ? -10.208 7.057 13.537 1.00 92.88 87 ARG A O 1
ATOM 662 N N . PHE A 1 88 ? -12.088 5.852 13.256 1.00 95.62 88 PHE A N 1
ATOM 663 C CA . PHE A 1 88 ? -11.544 4.794 12.397 1.00 95.62 88 PHE A CA 1
ATOM 664 C C . PHE A 1 88 ? -11.911 4.972 10.919 1.00 95.62 88 PHE A C 1
ATOM 666 O O . PHE A 1 88 ? -12.232 4.002 10.231 1.00 95.62 88 PHE A O 1
ATOM 673 N N . LYS A 1 89 ? -11.883 6.213 10.429 1.00 93.56 89 LYS A N 1
ATOM 674 C CA . LYS A 1 89 ? -12.010 6.511 8.996 1.00 93.56 89 LYS A CA 1
ATOM 675 C C . LYS A 1 89 ? -10.773 6.080 8.194 1.00 93.56 89 LYS A C 1
ATOM 677 O O . LYS A 1 89 ? -9.728 5.820 8.789 1.00 93.56 89 LYS A O 1
ATOM 682 N N . GLY A 1 90 ? -10.898 6.072 6.865 1.00 93.19 90 GLY A N 1
ATOM 683 C CA . GLY A 1 90 ? -9.858 5.628 5.938 1.00 93.19 90 GLY A CA 1
ATOM 684 C C . GLY A 1 90 ? -8.517 6.344 6.111 1.00 93.19 90 GLY A C 1
ATOM 685 O O . GLY A 1 90 ? -8.455 7.578 6.109 1.00 93.19 90 GLY A O 1
ATOM 686 N N . ARG A 1 91 ? -7.434 5.565 6.259 1.00 94.44 91 ARG A N 1
ATOM 687 C CA . ARG A 1 91 ? -6.044 6.062 6.291 1.00 94.44 91 ARG A CA 1
ATOM 688 C C . ARG A 1 91 ? -5.054 5.148 5.566 1.00 94.44 91 ARG A C 1
ATOM 690 O O . ARG A 1 91 ? -5.275 3.946 5.418 1.00 94.44 91 ARG A O 1
ATOM 697 N N . GLY A 1 92 ? -3.940 5.736 5.142 1.00 93.81 92 GLY A N 1
ATOM 698 C CA . GLY A 1 92 ? -2.842 5.074 4.448 1.00 93.81 92 GLY A CA 1
ATOM 699 C C . GLY A 1 92 ? -3.116 4.815 2.964 1.00 93.81 92 GLY A C 1
ATOM 700 O O . GLY A 1 92 ? -4.153 5.191 2.419 1.00 93.81 92 GLY A O 1
ATOM 701 N N . PHE A 1 93 ? -2.186 4.130 2.297 1.00 93.44 93 PHE A N 1
ATOM 702 C CA . PHE A 1 93 ? -2.250 3.885 0.849 1.00 93.44 93 PHE A CA 1
ATOM 703 C C . PHE A 1 93 ? -3.425 3.010 0.399 1.00 93.44 93 PHE A C 1
ATOM 705 O O . PHE A 1 93 ? -3.764 3.021 -0.778 1.00 93.44 93 PHE A O 1
ATOM 712 N N . VAL A 1 94 ? -4.017 2.240 1.315 1.00 92.25 94 VAL A N 1
ATOM 713 C CA . VAL A 1 94 ? -5.158 1.346 1.053 1.00 92.25 94 VAL A CA 1
ATOM 714 C C . VAL A 1 94 ? -6.424 1.771 1.809 1.00 92.25 94 VAL A C 1
ATOM 716 O O . VAL A 1 94 ? -7.429 1.073 1.766 1.00 92.25 94 VAL A O 1
ATOM 719 N N . GLN A 1 95 ? -6.380 2.911 2.510 1.00 90.75 95 GLN A N 1
ATOM 720 C CA . GLN A 1 95 ? -7.519 3.470 3.246 1.00 90.75 95 GLN A CA 1
ATOM 721 C C . GLN A 1 95 ? -8.161 2.472 4.232 1.00 90.75 95 GLN A C 1
ATOM 723 O O . GLN A 1 95 ? -9.376 2.257 4.218 1.00 90.75 95 GLN A O 1
ATOM 728 N N . ILE A 1 96 ? -7.358 1.867 5.125 1.00 94.12 96 ILE A N 1
ATOM 729 C CA . ILE A 1 96 ? -7.907 0.959 6.145 1.00 94.12 96 ILE A CA 1
ATOM 730 C C . ILE A 1 96 ? -8.976 1.684 6.966 1.00 94.12 96 ILE A C 1
ATOM 732 O O . ILE A 1 96 ? -8.784 2.819 7.395 1.00 94.12 96 ILE A O 1
ATOM 736 N N . THR A 1 97 ? -10.123 1.034 7.143 1.00 95.19 97 THR A N 1
ATOM 737 C CA . THR A 1 97 ? -11.322 1.652 7.721 1.00 95.19 97 THR A CA 1
ATOM 738 C C . THR A 1 97 ? -11.973 0.697 8.712 1.00 95.19 97 THR A C 1
ATOM 740 O O . THR A 1 97 ? -12.061 -0.501 8.451 1.00 95.19 97 THR A O 1
ATOM 743 N N . GLY A 1 98 ? -12.468 1.219 9.831 1.00 96.31 98 GLY A N 1
ATOM 744 C CA . GLY A 1 98 ? -13.204 0.458 10.835 1.00 96.31 98 GLY A CA 1
ATOM 745 C C . GLY A 1 98 ? -12.341 -0.082 11.970 1.00 96.31 98 GLY A C 1
ATOM 746 O O . GLY A 1 98 ? -11.239 -0.587 11.750 1.00 96.31 98 GLY A O 1
ATOM 747 N N . ARG A 1 99 ? -12.870 -0.023 13.195 1.00 97.44 99 ARG A N 1
ATOM 748 C CA . ARG A 1 99 ? -12.200 -0.458 14.429 1.00 97.44 99 ARG A CA 1
ATOM 749 C C . ARG A 1 99 ? -11.591 -1.852 14.313 1.00 97.44 99 ARG A C 1
ATOM 751 O O . ARG A 1 99 ? -10.502 -2.068 14.835 1.00 97.44 99 ARG A O 1
ATOM 758 N N . ARG A 1 100 ? -12.268 -2.791 13.637 1.00 96.81 100 ARG A N 1
ATOM 759 C CA . ARG A 1 100 ? -11.758 -4.163 13.476 1.00 96.81 100 ARG A CA 1
ATOM 760 C C . ARG A 1 100 ? -10.412 -4.183 12.752 1.00 96.81 100 ARG A C 1
ATOM 762 O O . ARG A 1 100 ? -9.493 -4.837 13.224 1.00 96.81 100 ARG A O 1
ATOM 769 N N . ASN A 1 101 ? -10.298 -3.450 11.646 1.00 96.38 101 ASN A N 1
ATOM 770 C CA . ASN A 1 101 ? -9.066 -3.397 10.858 1.00 96.38 101 ASN A CA 1
ATOM 771 C C . ASN A 1 101 ? -7.951 -2.683 11.623 1.00 96.38 101 ASN A C 1
ATOM 773 O O . ASN A 1 101 ? -6.809 -3.124 11.600 1.00 96.38 101 ASN A O 1
ATOM 777 N N . TYR A 1 102 ? -8.293 -1.614 12.340 1.00 97.25 102 TYR A N 1
ATOM 778 C CA . TYR A 1 102 ? -7.351 -0.926 13.216 1.00 97.25 102 TYR A CA 1
ATOM 779 C C . TYR A 1 102 ? -6.811 -1.842 14.321 1.00 97.25 102 TYR A C 1
ATOM 781 O O . TYR A 1 102 ? -5.609 -1.857 14.547 1.00 97.25 102 TYR A O 1
ATOM 789 N N . ALA A 1 103 ? -7.667 -2.643 14.961 1.00 97.00 103 ALA A N 1
ATOM 790 C CA . ALA A 1 103 ? -7.251 -3.599 15.985 1.00 97.00 103 ALA A CA 1
ATOM 791 C C . ALA A 1 103 ? -6.381 -4.740 15.425 1.00 97.00 103 ALA A C 1
ATOM 793 O O . ALA A 1 103 ? -5.350 -5.048 16.014 1.00 97.00 103 ALA A O 1
ATOM 794 N N . ASP A 1 104 ? -6.754 -5.321 14.279 1.00 96.31 104 ASP A N 1
ATOM 795 C CA . ASP A 1 104 ? -5.959 -6.365 13.608 1.00 96.31 104 ASP A CA 1
ATOM 796 C C . ASP A 1 104 ? -4.558 -5.849 13.242 1.00 96.31 104 ASP A C 1
ATOM 798 O O . ASP A 1 104 ? -3.550 -6.494 13.529 1.00 96.31 104 ASP A O 1
ATOM 802 N N . TRP A 1 105 ? -4.463 -4.637 12.687 1.00 96.25 105 TRP A N 1
ATOM 803 C CA . TRP A 1 105 ? -3.165 -4.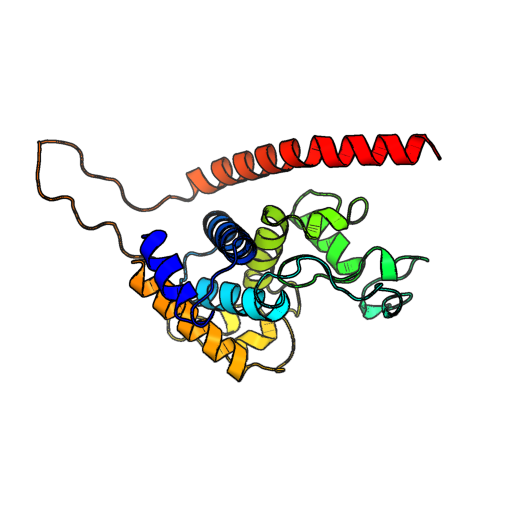039 12.381 1.00 96.25 105 TRP A CA 1
ATOM 804 C C . TRP A 1 105 ? -2.384 -3.606 13.619 1.00 96.25 105 TRP A C 1
ATOM 806 O O . TRP A 1 105 ? -1.153 -3.637 13.569 1.00 96.25 105 TRP A O 1
ATOM 816 N N . SER A 1 106 ? -3.047 -3.277 14.733 1.00 95.00 106 SER A N 1
ATOM 817 C CA . SER A 1 106 ? -2.342 -3.070 15.999 1.00 95.00 106 SER A CA 1
ATOM 818 C C . SER A 1 106 ? -1.605 -4.327 16.442 1.00 95.00 106 SER A C 1
ATOM 820 O O . SER A 1 106 ? -0.427 -4.264 16.781 1.00 95.00 106 SER A O 1
ATOM 822 N N . GLU A 1 107 ? -2.273 -5.480 16.392 1.00 94.38 107 GLU A N 1
ATOM 823 C CA . GLU A 1 107 ? -1.685 -6.761 16.790 1.00 94.38 107 GLU A CA 1
ATOM 824 C C . GLU A 1 107 ? -0.516 -7.154 15.877 1.00 94.38 107 GLU A C 1
ATOM 826 O O . GLU A 1 107 ? 0.550 -7.536 16.352 1.00 94.38 107 GLU A O 1
ATOM 831 N N . ARG A 1 108 ? -0.678 -6.990 14.559 1.00 92.38 108 ARG A N 1
ATOM 832 C CA . ARG A 1 108 ? 0.360 -7.340 13.573 1.00 92.38 108 ARG A CA 1
ATOM 833 C C . ARG A 1 108 ? 1.606 -6.470 13.659 1.00 92.38 108 ARG A C 1
ATOM 835 O O . ARG A 1 108 ? 2.705 -6.935 13.357 1.00 92.38 108 ARG A O 1
ATOM 842 N N . THR A 1 109 ? 1.426 -5.190 13.967 1.00 87.44 109 THR A N 1
ATOM 843 C CA . THR A 1 109 ? 2.513 -4.204 13.901 1.00 87.44 109 THR A CA 1
ATOM 844 C C . THR A 1 109 ? 3.133 -3.919 15.259 1.00 87.44 109 THR A C 1
ATOM 846 O O . THR A 1 109 ? 4.261 -3.444 15.299 1.00 87.44 109 THR A O 1
ATOM 849 N N . GLY A 1 110 ? 2.420 -4.209 16.350 1.00 88.06 110 GLY A N 1
ATOM 850 C CA . GLY A 1 110 ? 2.806 -3.835 17.709 1.00 88.06 110 GLY A CA 1
ATOM 851 C C . GLY A 1 110 ? 2.488 -2.379 18.072 1.00 88.06 110 GLY A C 1
ATOM 852 O O . GLY A 1 110 ? 2.693 -1.989 19.220 1.00 88.06 110 GLY A O 1
ATOM 853 N N . TYR A 1 111 ? 1.967 -1.569 17.142 1.00 88.00 111 TYR A N 1
ATOM 854 C CA . TYR A 1 111 ? 1.568 -0.183 17.405 1.00 88.00 111 TYR A CA 1
ATOM 855 C C . TYR A 1 111 ? 0.091 -0.099 17.783 1.00 88.00 111 TYR A C 1
ATOM 857 O O . TYR A 1 111 ? -0.756 -0.655 17.100 1.00 88.00 111 TYR A O 1
ATOM 865 N N . ASP A 1 112 ? -0.260 0.641 18.835 1.00 91.56 112 ASP A N 1
ATOM 866 C CA . ASP A 1 112 ? -1.660 0.777 19.254 1.00 91.56 112 ASP A CA 1
ATOM 867 C C . ASP A 1 112 ? -2.440 1.755 18.353 1.00 91.56 112 ASP A C 1
ATOM 869 O O . ASP A 1 112 ? -2.696 2.910 18.702 1.00 91.56 112 ASP A O 1
ATOM 873 N N . LEU A 1 113 ? -2.860 1.271 17.184 1.00 94.31 113 LEU A N 1
ATOM 874 C CA . LEU A 1 113 ? -3.669 2.012 16.217 1.00 94.31 113 LEU A CA 1
ATOM 875 C C . LEU A 1 113 ? -5.126 2.183 16.666 1.00 94.31 113 LEU A C 1
ATOM 877 O O . LEU A 1 113 ? -5.862 2.995 16.106 1.00 94.31 113 LEU A O 1
ATOM 881 N N . VAL A 1 114 ? -5.570 1.466 17.701 1.00 94.44 114 VAL A N 1
ATOM 882 C CA . VAL A 1 114 ? -6.892 1.699 18.298 1.00 94.44 114 VAL A CA 1
ATOM 883 C C . VAL A 1 114 ? -6.858 2.990 19.112 1.00 94.44 114 VAL A C 1
ATOM 885 O O . VAL A 1 114 ? -7.787 3.809 19.039 1.00 94.44 114 VAL A O 1
ATOM 888 N N . ARG A 1 115 ? -5.771 3.205 19.859 1.00 90.88 115 ARG A N 1
ATOM 889 C CA . ARG A 1 115 ? -5.509 4.436 20.606 1.00 90.88 115 ARG A CA 1
ATOM 890 C C . ARG A 1 115 ? -5.062 5.590 19.706 1.00 90.88 115 ARG A C 1
ATOM 892 O O . ARG A 1 115 ? -5.561 6.700 19.900 1.00 90.88 115 ARG A O 1
ATOM 899 N N . LEU A 1 116 ? -4.194 5.326 18.731 1.00 91.56 116 LEU A N 1
ATOM 900 C CA . LEU A 1 116 ? -3.559 6.315 17.849 1.00 91.56 116 LEU A CA 1
ATOM 901 C C . LEU A 1 116 ? -3.824 6.006 16.357 1.00 91.56 116 LEU A C 1
ATOM 903 O O . LEU A 1 116 ? -2.905 5.668 15.608 1.00 91.56 116 LEU A O 1
ATOM 907 N N . PRO A 1 117 ? -5.085 6.086 15.889 1.00 92.75 117 PRO A N 1
ATOM 908 C CA . PRO A 1 117 ? -5.459 5.655 14.537 1.00 92.75 117 PRO A CA 1
ATOM 909 C C . PRO A 1 117 ? -4.801 6.464 13.410 1.00 92.75 117 PRO A C 1
ATOM 911 O O . PRO A 1 117 ? -4.623 5.974 12.299 1.00 92.75 117 PRO A O 1
ATOM 914 N N . GLU A 1 118 ? -4.416 7.706 13.659 1.00 90.81 118 GLU A N 1
ATOM 915 C CA . GLU A 1 118 ? -3.703 8.549 12.702 1.00 90.81 118 GLU A CA 1
ATOM 916 C C . GLU A 1 118 ? -2.316 8.033 12.317 1.00 90.81 118 GLU A C 1
ATOM 918 O O . GLU A 1 118 ? -1.888 8.297 11.197 1.00 90.81 118 GLU A O 1
ATOM 923 N N . MET A 1 119 ? -1.670 7.207 13.149 1.00 89.38 119 MET A N 1
ATOM 924 C CA . MET A 1 119 ? -0.401 6.567 12.783 1.00 89.38 119 MET A CA 1
ATOM 925 C C . MET A 1 119 ? -0.531 5.699 11.522 1.00 89.38 119 MET A C 1
ATOM 927 O O . MET A 1 119 ? 0.440 5.517 10.796 1.00 89.38 119 MET A O 1
ATOM 931 N N . ALA A 1 120 ? -1.732 5.209 11.194 1.00 92.69 120 ALA A N 1
ATOM 932 C CA . ALA A 1 120 ? -1.976 4.474 9.952 1.00 92.69 120 ALA A CA 1
ATOM 933 C C . ALA A 1 120 ? -1.820 5.333 8.677 1.00 92.69 120 ALA A C 1
ATOM 935 O O . ALA A 1 120 ? -1.743 4.781 7.579 1.00 92.69 120 ALA A O 1
ATOM 936 N N . ALA A 1 121 ? -1.793 6.667 8.797 1.00 90.88 121 ALA A N 1
ATOM 937 C CA . ALA A 1 121 ? -1.496 7.579 7.692 1.00 90.88 121 ALA A CA 1
ATOM 938 C C . ALA A 1 121 ? 0.011 7.839 7.520 1.00 90.88 121 ALA A C 1
ATOM 940 O O . ALA A 1 121 ? 0.411 8.346 6.469 1.00 90.88 121 ALA A O 1
ATOM 941 N N . GLU A 1 122 ? 0.846 7.470 8.499 1.00 89.75 122 GLU A N 1
ATOM 942 C CA . GLU A 1 122 ? 2.294 7.641 8.400 1.00 89.75 122 GLU A CA 1
ATOM 943 C C . GLU A 1 122 ? 2.855 6.779 7.260 1.00 89.75 122 GLU A C 1
ATOM 945 O O . GLU A 1 122 ? 2.631 5.564 7.256 1.00 89.75 122 GLU A O 1
ATOM 950 N N . PRO A 1 123 ? 3.603 7.348 6.290 1.00 88.12 123 PRO A N 1
ATOM 951 C CA . PRO A 1 123 ? 3.981 6.643 5.062 1.00 88.12 123 PRO A CA 1
ATOM 952 C C . PRO A 1 123 ? 4.682 5.301 5.288 1.00 88.12 123 PRO A C 1
ATOM 954 O O . PRO A 1 123 ? 4.417 4.334 4.575 1.00 88.12 123 PRO A O 1
ATOM 957 N N . ALA A 1 124 ? 5.550 5.230 6.296 1.00 87.81 124 ALA A N 1
ATOM 958 C CA . ALA A 1 124 ? 6.281 4.024 6.666 1.00 87.81 124 ALA A CA 1
ATOM 959 C C . ALA A 1 124 ? 5.340 2.888 7.112 1.00 87.81 124 ALA A C 1
ATOM 961 O O . ALA A 1 124 ? 5.431 1.766 6.606 1.00 87.81 124 ALA A O 1
ATOM 962 N N . LEU A 1 125 ? 4.396 3.187 8.009 1.00 90.44 125 LEU A N 1
ATOM 963 C CA . LEU A 1 125 ? 3.436 2.204 8.505 1.00 90.44 125 LEU A CA 1
ATOM 964 C C . LEU A 1 125 ? 2.362 1.881 7.461 1.00 90.44 125 LEU A C 1
ATOM 966 O O . LEU A 1 125 ? 2.019 0.717 7.269 1.00 90.44 125 LEU A O 1
ATOM 970 N N . ALA A 1 126 ? 1.895 2.882 6.716 1.00 95.06 126 ALA A N 1
ATOM 971 C CA . ALA A 1 126 ? 0.973 2.698 5.601 1.00 95.06 126 ALA A CA 1
ATOM 972 C C . ALA A 1 126 ? 1.553 1.771 4.517 1.00 95.06 126 ALA A C 1
ATOM 974 O O . ALA A 1 126 ? 0.826 0.945 3.962 1.00 95.06 126 ALA A O 1
ATOM 975 N N . ALA A 1 127 ? 2.855 1.878 4.224 1.00 94.12 127 ALA A N 1
ATOM 976 C CA . ALA A 1 127 ? 3.546 0.986 3.293 1.00 94.12 127 ALA A CA 1
ATOM 977 C C . ALA A 1 127 ? 3.596 -0.454 3.815 1.00 94.12 127 ALA A C 1
ATOM 979 O O . ALA A 1 127 ? 3.295 -1.378 3.061 1.00 94.12 127 ALA A O 1
ATOM 980 N N . ARG A 1 128 ? 3.926 -0.649 5.100 1.00 95.12 128 ARG A N 1
ATOM 981 C CA . ARG A 1 128 ? 3.909 -1.972 5.744 1.00 95.12 128 ARG A CA 1
ATOM 982 C C . ARG A 1 128 ? 2.519 -2.608 5.671 1.00 95.12 128 ARG A C 1
ATOM 984 O O . ARG A 1 128 ? 2.396 -3.723 5.169 1.00 95.12 128 ARG A O 1
ATOM 991 N N . ILE A 1 129 ? 1.484 -1.864 6.075 1.00 97.12 129 ILE A N 1
ATOM 992 C CA . ILE A 1 129 ? 0.075 -2.285 6.017 1.00 97.12 129 ILE A CA 1
ATOM 993 C C . ILE A 1 129 ? -0.299 -2.730 4.599 1.00 97.12 129 ILE A C 1
ATOM 995 O O . ILE A 1 129 ? -0.838 -3.818 4.403 1.00 97.12 129 ILE A O 1
ATOM 999 N N . LEU A 1 130 ? 0.018 -1.909 3.594 1.00 98.00 130 LEU A N 1
ATOM 1000 C CA . LEU A 1 130 ? -0.273 -2.216 2.196 1.00 98.00 130 LEU A CA 1
ATOM 1001 C C . LEU A 1 130 ? 0.445 -3.491 1.723 1.00 98.00 130 LEU A C 1
ATOM 1003 O O . LEU A 1 130 ? -0.190 -4.348 1.106 1.00 98.00 130 LEU A O 1
ATOM 1007 N N . VAL A 1 131 ? 1.750 -3.613 1.982 1.00 97.19 131 VAL A N 1
ATOM 1008 C CA . VAL A 1 131 ? 2.570 -4.737 1.504 1.00 97.19 131 VAL A CA 1
ATOM 1009 C C . VAL A 1 131 ? 2.150 -6.038 2.179 1.00 97.19 131 VAL A C 1
ATOM 1011 O O . VAL A 1 131 ? 1.729 -6.970 1.492 1.00 97.19 131 VAL A O 1
ATOM 1014 N N . GLU A 1 132 ? 2.203 -6.099 3.510 1.00 96.50 132 GLU A N 1
ATOM 1015 C CA . GLU A 1 132 ? 1.868 -7.317 4.253 1.00 96.50 132 GLU A CA 1
ATOM 1016 C C . GLU A 1 132 ? 0.398 -7.692 4.051 1.00 96.50 132 GLU A C 1
ATOM 1018 O O . GLU A 1 132 ? 0.084 -8.858 3.814 1.00 96.50 132 GLU A O 1
ATOM 1023 N N . GLY A 1 133 ? -0.510 -6.713 4.045 1.00 97.56 133 GLY A N 1
ATOM 1024 C CA . GLY A 1 133 ? -1.934 -6.971 3.860 1.00 97.56 133 GLY A CA 1
ATOM 1025 C C . GLY A 1 133 ? -2.255 -7.552 2.490 1.00 97.56 133 GLY A C 1
ATOM 1026 O O . GLY A 1 133 ? -3.077 -8.462 2.384 1.00 97.56 133 GLY A O 1
ATOM 1027 N N . SER A 1 134 ? -1.548 -7.109 1.447 1.00 98.12 134 SER A N 1
ATOM 1028 C CA . SER A 1 134 ? -1.708 -7.654 0.095 1.00 98.12 134 SER A CA 1
ATOM 1029 C C . SER A 1 134 ? -1.151 -9.077 -0.035 1.00 98.12 134 SER A C 1
ATOM 1031 O O . SER A 1 134 ? -1.699 -9.897 -0.778 1.00 98.12 134 SER A O 1
ATOM 1033 N N . LEU A 1 135 ? -0.067 -9.391 0.680 1.00 96.19 135 LEU A N 1
ATOM 1034 C CA . LEU A 1 135 ? 0.563 -10.716 0.662 1.00 96.19 135 LEU A CA 1
ATOM 1035 C C . LEU A 1 135 ? -0.192 -11.742 1.515 1.00 96.19 135 LEU A C 1
ATOM 1037 O O . LEU A 1 135 ? -0.292 -12.905 1.127 1.00 96.19 135 LEU A O 1
ATOM 1041 N N . LEU A 1 136 ? -0.751 -11.309 2.643 1.00 95.88 136 LEU A N 1
ATOM 1042 C CA . LEU A 1 136 ? -1.482 -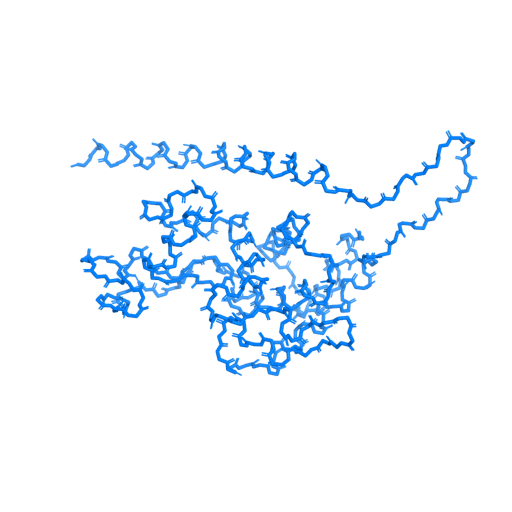12.156 3.587 1.00 95.88 136 LEU A CA 1
ATOM 1043 C C . LEU A 1 136 ? -2.991 -12.201 3.303 1.00 95.88 136 LEU A C 1
ATOM 1045 O O . LEU A 1 136 ? -3.676 -13.111 3.764 1.00 95.88 136 LEU A O 1
ATOM 1049 N N . GLY A 1 137 ? -3.509 -11.252 2.521 1.00 96.19 137 GLY A N 1
ATOM 1050 C CA . GLY A 1 137 ? -4.919 -11.156 2.149 1.00 96.19 137 GLY A CA 1
ATOM 1051 C C . GLY A 1 137 ? -5.820 -10.641 3.268 1.00 96.19 137 GLY A C 1
ATOM 1052 O O . GLY A 1 137 ? -6.971 -11.060 3.370 1.00 96.19 137 GLY A O 1
ATOM 1053 N N . THR A 1 138 ? -5.320 -9.743 4.117 1.00 94.69 138 THR A N 1
ATOM 1054 C CA . THR A 1 138 ? -6.036 -9.291 5.325 1.00 94.69 138 THR A CA 1
ATOM 1055 C C . THR A 1 138 ? -7.241 -8.399 5.027 1.00 94.69 138 THR A C 1
ATOM 1057 O O . THR A 1 138 ? -8.132 -8.283 5.860 1.00 94.69 138 THR A O 1
ATOM 1060 N N . PHE A 1 139 ? -7.318 -7.802 3.835 1.00 92.94 139 PHE A N 1
ATOM 1061 C CA . PHE A 1 139 ? -8.399 -6.875 3.489 1.00 92.94 139 PHE A CA 1
ATOM 1062 C C . PHE A 1 139 ? -9.696 -7.584 3.072 1.00 92.94 139 PHE A C 1
ATOM 1064 O O . PHE A 1 139 ? -10.787 -7.149 3.436 1.00 92.94 139 PHE A O 1
ATOM 1071 N N . THR A 1 140 ? -9.595 -8.676 2.307 1.00 94.31 140 THR A N 1
ATOM 1072 C CA . THR A 1 140 ? -10.760 -9.372 1.717 1.00 94.31 140 THR A CA 1
ATOM 1073 C C . THR A 1 140 ? -10.718 -10.896 1.870 1.00 94.31 140 THR A C 1
ATOM 1075 O O . THR A 1 140 ? -11.627 -11.593 1.416 1.00 94.31 140 THR A O 1
ATOM 1078 N N . GLY A 1 141 ? -9.643 -11.439 2.447 1.00 95.19 141 GLY A N 1
ATOM 1079 C CA . GLY A 1 141 ? -9.335 -12.871 2.444 1.00 95.19 141 GLY A CA 1
ATOM 1080 C C . GLY A 1 141 ? -8.685 -13.372 1.148 1.00 95.19 141 GLY A C 1
ATOM 1081 O O . GLY A 1 141 ? -8.413 -14.566 1.029 1.00 95.19 141 GLY A O 1
ATOM 1082 N N . LYS A 1 142 ? -8.448 -12.500 0.157 1.00 97.38 142 LYS A N 1
ATOM 1083 C CA . LYS A 1 142 ? -7.723 -12.828 -1.081 1.00 97.38 142 LYS A CA 1
ATOM 1084 C C . LYS A 1 142 ? -6.322 -12.239 -1.031 1.00 97.38 142 LYS A C 1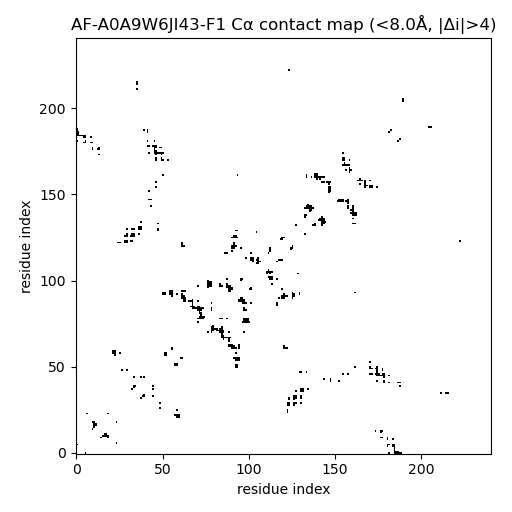
ATOM 1086 O O . LYS A 1 142 ? -6.171 -11.073 -0.688 1.00 97.38 142 LYS A O 1
ATOM 1091 N N . LYS A 1 143 ? -5.314 -13.016 -1.422 1.00 97.69 143 LYS A N 1
ATOM 1092 C CA . LYS A 1 143 ? -3.902 -12.597 -1.404 1.00 97.69 143 LYS A CA 1
ATOM 1093 C C . LYS A 1 143 ? -3.320 -12.509 -2.806 1.00 97.69 143 LYS A C 1
ATOM 1095 O O . LYS A 1 143 ? -3.787 -13.182 -3.723 1.00 97.69 143 LYS A O 1
ATOM 1100 N N . LEU A 1 144 ? -2.255 -11.725 -2.981 1.00 97.50 144 LEU A N 1
ATOM 1101 C CA . LEU A 1 144 ? -1.594 -11.587 -4.286 1.00 97.50 144 LEU A CA 1
ATOM 1102 C C . LEU A 1 144 ? -1.117 -12.924 -4.853 1.00 97.50 144 LEU A C 1
ATOM 1104 O O . LEU A 1 144 ? -1.215 -13.130 -6.059 1.00 97.50 144 LEU A O 1
ATOM 1108 N N . GLY A 1 145 ? -0.673 -13.847 -3.996 1.00 96.25 145 GLY A N 1
ATOM 1109 C CA . GLY A 1 145 ? -0.276 -15.196 -4.407 1.00 96.25 145 GLY A CA 1
ATOM 1110 C C . GLY A 1 145 ? -1.389 -16.017 -5.073 1.00 96.25 145 GLY A C 1
ATOM 1111 O O . GLY A 1 145 ? -1.080 -16.954 -5.801 1.00 96.25 145 GLY A O 1
ATOM 1112 N N . ASP A 1 146 ? -2.665 -15.656 -4.891 1.00 96.50 146 ASP A N 1
ATOM 1113 C CA . ASP A 1 146 ? -3.787 -16.331 -5.558 1.00 96.50 146 ASP A CA 1
ATOM 1114 C C . ASP A 1 146 ? -3.872 -15.966 -7.061 1.00 96.50 146 ASP A C 1
ATOM 1116 O O . ASP A 1 146 ? -4.455 -16.708 -7.855 1.00 96.50 146 ASP A O 1
ATOM 1120 N N . TYR A 1 147 ? -3.281 -14.834 -7.474 1.00 97.81 147 TYR A N 1
ATOM 1121 C CA . TYR A 1 147 ? -3.412 -14.269 -8.830 1.00 97.81 147 TYR A CA 1
ATOM 1122 C C . TYR A 1 147 ? -2.072 -14.063 -9.546 1.00 97.81 147 TYR A C 1
ATOM 1124 O O . TYR A 1 147 ? -1.998 -14.148 -10.775 1.00 97.81 147 TYR A O 1
ATOM 1132 N N . ILE A 1 148 ? -1.009 -13.814 -8.783 1.00 96.50 148 ILE A N 1
ATOM 1133 C CA . ILE A 1 148 ? 0.352 -13.594 -9.263 1.00 96.50 148 ILE A CA 1
ATOM 1134 C C . ILE A 1 148 ? 1.219 -14.731 -8.723 1.00 96.50 148 ILE A C 1
ATOM 1136 O O . ILE A 1 148 ? 1.496 -14.826 -7.528 1.00 96.50 148 ILE A O 1
ATOM 1140 N N . THR A 1 149 ? 1.625 -15.611 -9.630 1.00 91.44 149 THR A N 1
ATOM 1141 C CA . THR A 1 149 ? 2.384 -16.841 -9.366 1.00 91.44 149 THR A CA 1
ATOM 1142 C C . THR A 1 149 ? 3.637 -16.857 -10.233 1.00 91.44 149 THR A C 1
ATOM 1144 O O . THR A 1 149 ? 3.792 -16.014 -11.114 1.00 91.44 149 THR A O 1
ATOM 1147 N N . ALA A 1 150 ? 4.520 -17.843 -10.071 1.00 83.75 150 ALA A N 1
ATOM 1148 C CA . ALA A 1 150 ?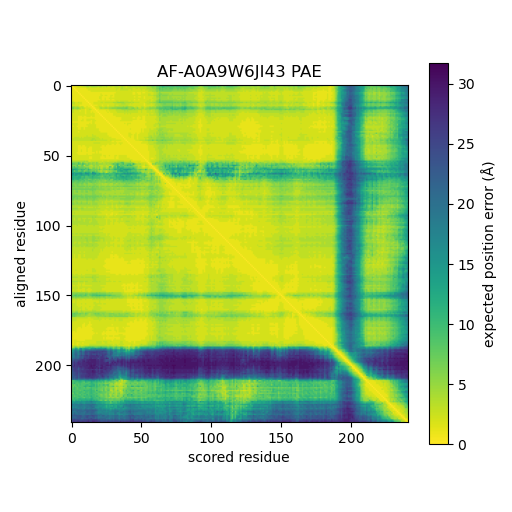 5.673 -18.002 -10.962 1.00 83.75 150 ALA A CA 1
ATOM 1149 C C . ALA A 1 150 ? 5.270 -17.993 -12.454 1.00 83.75 150 ALA A C 1
ATOM 1151 O O . ALA A 1 150 ? 5.881 -17.283 -13.249 1.00 83.75 150 ALA A O 1
ATOM 1152 N N . ALA A 1 151 ? 4.173 -18.673 -12.807 1.00 86.12 151 ALA A N 1
ATOM 1153 C CA . ALA A 1 151 ? 3.739 -18.861 -14.192 1.00 86.12 151 ALA A CA 1
ATOM 1154 C C . ALA A 1 151 ? 2.915 -17.703 -14.785 1.00 86.12 151 ALA A C 1
ATOM 1156 O O . ALA A 1 151 ? 2.852 -17.568 -16.004 1.00 86.12 151 ALA A O 1
ATOM 1157 N N . LYS A 1 152 ? 2.243 -16.888 -13.959 1.00 89.81 152 LYS A N 1
ATOM 1158 C CA . LYS A 1 152 ? 1.317 -15.852 -14.453 1.00 89.81 152 LYS A CA 1
ATOM 1159 C C . LYS A 1 152 ? 1.221 -14.640 -13.534 1.00 89.81 152 LYS A C 1
ATOM 1161 O O . LYS A 1 152 ? 1.329 -14.778 -12.320 1.00 89.81 152 LYS A O 1
ATOM 1166 N N . ALA A 1 153 ? 0.902 -13.489 -14.120 1.00 94.94 153 ALA A N 1
ATOM 1167 C CA . ALA A 1 153 ? 0.486 -12.283 -13.410 1.00 94.94 153 ALA A CA 1
ATOM 1168 C C . ALA A 1 153 ? -0.907 -11.851 -13.886 1.00 94.94 153 ALA A C 1
ATOM 1170 O O . ALA A 1 153 ? -1.044 -11.171 -14.901 1.00 94.94 153 ALA A O 1
ATOM 1171 N N . ASP A 1 154 ? -1.950 -12.265 -13.166 1.00 97.88 154 ASP A N 1
ATOM 1172 C CA . ASP A 1 154 ? -3.322 -11.825 -13.436 1.00 97.88 154 ASP A CA 1
ATOM 1173 C C . ASP A 1 154 ? -3.646 -10.557 -12.633 1.00 97.88 154 ASP A C 1
ATOM 1175 O O . ASP A 1 154 ? -4.283 -10.596 -11.577 1.00 97.88 154 ASP A O 1
ATOM 1179 N N . TYR A 1 155 ? -3.184 -9.409 -13.134 1.00 98.31 155 TYR A N 1
ATOM 1180 C CA . TYR A 1 155 ? -3.427 -8.121 -12.480 1.00 98.31 155 TYR A CA 1
ATOM 1181 C C . TYR A 1 155 ? -4.899 -7.712 -12.448 1.00 98.31 155 TYR A C 1
ATOM 1183 O O . TYR A 1 155 ? -5.296 -6.946 -11.573 1.00 98.31 155 TYR A O 1
ATOM 1191 N N . THR A 1 156 ? -5.723 -8.212 -13.370 1.00 98.06 156 THR A N 1
ATOM 1192 C CA . THR A 1 156 ? -7.149 -7.867 -13.393 1.00 98.06 156 THR A CA 1
ATOM 1193 C C . THR A 1 156 ? -7.858 -8.530 -12.217 1.00 98.06 156 THR A C 1
ATOM 1195 O O . THR A 1 156 ? -8.531 -7.857 -11.434 1.00 98.06 156 THR A O 1
ATOM 1198 N N . SER A 1 157 ? -7.662 -9.838 -12.033 1.00 97.75 157 SER A N 1
ATOM 1199 C CA . SER A 1 157 ? -8.269 -10.567 -10.914 1.00 97.75 157 SER A CA 1
ATOM 1200 C C . SER A 1 157 ? -7.665 -10.181 -9.563 1.00 97.75 157 SER A C 1
ATOM 1202 O O . SER A 1 157 ? -8.373 -10.219 -8.555 1.00 97.75 157 SER A O 1
ATOM 1204 N N . ALA A 1 158 ? -6.406 -9.723 -9.540 1.00 97.75 158 ALA A N 1
ATOM 1205 C CA . ALA A 1 158 ? -5.747 -9.219 -8.335 1.00 97.75 158 ALA A CA 1
ATOM 1206 C C . ALA A 1 158 ? -6.479 -8.033 -7.676 1.00 97.75 158 ALA A C 1
ATOM 1208 O O . ALA A 1 158 ? -6.276 -7.804 -6.482 1.00 97.75 158 ALA A O 1
ATOM 1209 N N . ARG A 1 159 ? -7.414 -7.353 -8.374 1.00 97.69 159 ARG A N 1
ATOM 1210 C CA . ARG A 1 159 ? -8.307 -6.338 -7.768 1.00 97.69 159 ARG A CA 1
ATOM 1211 C C . ARG A 1 159 ? -8.954 -6.819 -6.473 1.00 97.69 159 ARG A C 1
ATOM 1213 O O . ARG A 1 159 ? -9.004 -6.057 -5.509 1.00 97.69 159 ARG A O 1
ATOM 1220 N N . ARG A 1 160 ? -9.301 -8.110 -6.443 1.00 97.31 160 ARG A N 1
ATOM 1221 C CA . ARG A 1 160 ? -9.912 -8.834 -5.321 1.00 97.31 160 ARG A CA 1
ATOM 1222 C C . ARG A 1 160 ? -9.153 -8.761 -4.015 1.00 97.31 160 ARG A C 1
ATOM 1224 O O . ARG A 1 160 ? -9.767 -8.952 -2.974 1.00 97.31 160 ARG A O 1
ATOM 1231 N N . VAL A 1 161 ? -7.845 -8.533 -4.065 1.00 96.88 161 VAL A N 1
ATOM 1232 C CA . VAL A 1 161 ? -7.004 -8.431 -2.868 1.00 96.88 161 VAL A CA 1
ATOM 1233 C C . VAL A 1 161 ? -7.391 -7.218 -2.027 1.00 96.88 161 VAL A C 1
ATOM 1235 O O . VAL A 1 161 ? -7.325 -7.283 -0.808 1.00 96.88 161 VAL A O 1
ATOM 1238 N N . ILE A 1 162 ? -7.823 -6.134 -2.672 1.00 93.56 162 ILE A N 1
ATOM 1239 C CA . ILE A 1 162 ? -8.067 -4.840 -2.023 1.00 93.56 162 ILE A CA 1
ATOM 1240 C C . ILE A 1 162 ? -9.560 -4.535 -1.950 1.00 93.56 162 ILE A C 1
ATOM 1242 O O . ILE A 1 162 ? -10.064 -4.084 -0.929 1.00 93.56 162 ILE A O 1
ATOM 1246 N N . ASN A 1 163 ? -10.276 -4.777 -3.047 1.00 90.56 163 ASN A N 1
ATOM 1247 C CA . ASN A 1 163 ? -11.705 -4.503 -3.183 1.00 90.56 163 ASN A CA 1
ATOM 1248 C C . ASN A 1 163 ? -12.314 -5.505 -4.187 1.00 90.56 163 ASN A C 1
ATOM 1250 O O . ASN A 1 163 ? -11.632 -6.427 -4.594 1.00 90.56 163 ASN A O 1
ATOM 1254 N N . GLY A 1 164 ? -13.575 -5.380 -4.603 1.00 90.94 164 GLY A N 1
ATOM 1255 C CA . GLY A 1 164 ? -14.242 -6.286 -5.552 1.00 90.94 164 GLY A CA 1
ATOM 1256 C C . GLY A 1 164 ? -13.608 -6.352 -6.958 1.00 90.94 164 GLY A C 1
ATOM 1257 O O . GLY A 1 164 ? -12.491 -6.816 -7.151 1.00 90.94 164 GLY A O 1
ATOM 1258 N N . THR A 1 165 ? -14.353 -5.991 -8.004 1.00 92.75 165 THR A N 1
ATOM 1259 C CA . THR A 1 165 ? -13.827 -5.874 -9.391 1.00 92.75 165 THR A CA 1
ATOM 1260 C C . THR A 1 165 ? -13.801 -4.443 -9.904 1.00 92.75 165 THR A C 1
ATOM 1262 O O . THR A 1 165 ? -13.432 -4.225 -11.059 1.00 92.75 165 THR A O 1
ATOM 1265 N N . ASP A 1 166 ? -14.220 -3.463 -9.103 1.00 91.62 166 ASP A N 1
ATOM 1266 C CA . ASP A 1 166 ? -14.318 -2.095 -9.601 1.00 91.62 166 ASP A CA 1
ATOM 1267 C C . ASP A 1 166 ? -12.952 -1.591 -10.086 1.00 91.62 166 ASP A C 1
ATOM 1269 O O . ASP A 1 166 ? -11.927 -1.839 -9.450 1.00 91.62 166 ASP A O 1
ATOM 1273 N N . LYS A 1 167 ? -12.945 -0.944 -11.256 1.00 95.94 167 L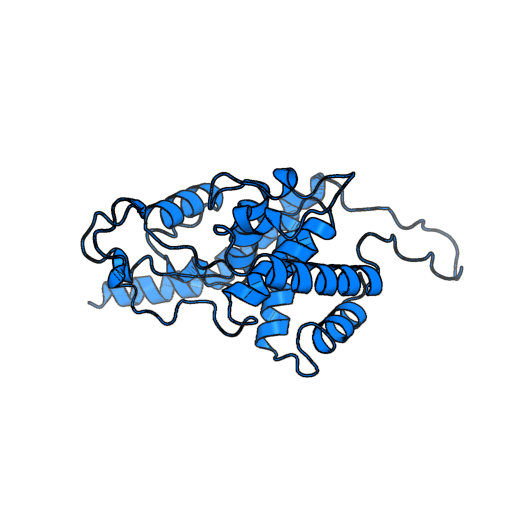YS A N 1
ATOM 1274 C CA . LYS A 1 167 ? -11.748 -0.453 -11.965 1.00 95.94 167 LYS A CA 1
ATOM 1275 C C . LYS A 1 167 ? -10.639 -1.491 -12.210 1.00 95.94 167 LYS A C 1
ATOM 1277 O O . LYS A 1 167 ? -9.516 -1.095 -12.517 1.00 95.94 167 LYS A O 1
ATOM 1282 N N . ALA A 1 168 ? -10.928 -2.795 -12.159 1.00 96.81 168 ALA A N 1
ATOM 1283 C CA . ALA A 1 168 ? -9.917 -3.851 -12.287 1.00 96.81 168 ALA A CA 1
ATOM 1284 C C . ALA A 1 168 ? -9.015 -3.696 -13.526 1.00 96.81 168 ALA A C 1
ATOM 1286 O O . ALA A 1 168 ? -7.794 -3.688 -13.399 1.00 96.81 168 ALA A O 1
ATOM 1287 N N . ALA A 1 169 ? -9.602 -3.483 -14.709 1.00 97.94 169 ALA A N 1
ATOM 1288 C CA . ALA A 1 169 ? -8.840 -3.297 -15.948 1.00 97.94 169 ALA A CA 1
ATOM 1289 C C . ALA A 1 169 ? -7.954 -2.036 -15.926 1.00 97.94 169 ALA A C 1
ATOM 1291 O O . ALA A 1 169 ? -6.835 -2.047 -16.436 1.00 97.94 169 ALA A O 1
ATOM 1292 N N . LEU A 1 170 ? -8.427 -0.951 -15.301 1.00 97.44 170 LEU A N 1
ATOM 1293 C CA . LEU A 1 170 ? -7.668 0.295 -15.182 1.00 97.44 170 LEU A CA 1
ATOM 1294 C C . LEU A 1 170 ? -6.437 0.105 -14.285 1.00 97.44 170 LEU A C 1
ATOM 1296 O O . LEU A 1 170 ? -5.334 0.504 -14.654 1.00 97.44 170 LEU A O 1
ATOM 1300 N N . ILE A 1 171 ? -6.618 -0.540 -13.131 1.00 97.75 171 ILE A N 1
ATOM 1301 C CA . ILE A 1 171 ? -5.533 -0.820 -12.182 1.00 97.75 171 ILE A CA 1
ATOM 1302 C C . ILE A 1 171 ? -4.549 -1.831 -12.764 1.00 97.75 171 ILE A C 1
ATOM 1304 O O . ILE A 1 171 ? -3.344 -1.647 -12.618 1.00 97.75 171 ILE A O 1
ATOM 1308 N N . ALA A 1 172 ? -5.029 -2.837 -13.499 1.00 98.31 172 ALA A N 1
ATOM 1309 C CA . ALA A 1 172 ? -4.163 -3.747 -14.241 1.00 98.31 172 ALA A CA 1
ATOM 1310 C C . ALA A 1 172 ? -3.287 -3.000 -15.262 1.00 98.31 172 ALA A C 1
ATOM 1312 O O . ALA A 1 172 ? -2.091 -3.272 -15.372 1.00 98.31 172 ALA A O 1
ATOM 1313 N N . GLY A 1 173 ? -3.849 -1.996 -15.944 1.00 98.31 173 GLY A N 1
ATOM 1314 C CA . GLY A 1 173 ? -3.092 -1.103 -16.821 1.00 98.31 173 GLY A CA 1
ATOM 1315 C C . GLY A 1 173 ? -2.024 -0.286 -16.085 1.00 98.31 173 GLY A C 1
ATOM 1316 O O . GLY A 1 173 ? -0.925 -0.101 -16.608 1.00 98.31 173 GLY A O 1
ATOM 1317 N N . TYR A 1 174 ? -2.297 0.181 -14.863 1.00 98.38 174 TYR A N 1
ATOM 1318 C CA . TYR A 1 174 ? -1.275 0.824 -14.026 1.00 98.38 174 TYR A CA 1
ATOM 1319 C C . TYR A 1 174 ? -0.194 -0.165 -13.575 1.00 98.38 174 TYR A C 1
ATOM 1321 O O . TYR A 1 174 ? 0.985 0.175 -13.640 1.00 98.38 174 TYR A O 1
ATOM 1329 N N . ALA A 1 175 ? -0.568 -1.386 -13.183 1.00 98.50 175 ALA A N 1
ATOM 1330 C CA . ALA A 1 175 ? 0.373 -2.426 -12.766 1.00 98.50 175 ALA A CA 1
ATOM 1331 C C . ALA A 1 175 ? 1.355 -2.770 -13.890 1.00 98.50 175 ALA A C 1
ATOM 1333 O O . ALA A 1 175 ? 2.559 -2.788 -13.657 1.00 98.50 175 ALA A O 1
ATOM 1334 N N . ALA A 1 176 ? 0.873 -2.909 -15.128 1.00 98.44 176 ALA A N 1
ATOM 1335 C CA . ALA A 1 176 ? 1.738 -3.120 -16.287 1.00 98.44 176 ALA A CA 1
ATOM 1336 C C . ALA A 1 176 ? 2.755 -1.975 -16.489 1.00 98.44 176 ALA A C 1
ATOM 1338 O O . ALA A 1 176 ? 3.919 -2.223 -16.804 1.00 98.44 176 ALA A O 1
ATOM 1339 N N . LYS A 1 177 ? 2.346 -0.717 -16.264 1.00 98.38 177 LYS A N 1
ATOM 1340 C CA . LYS A 1 177 ? 3.243 0.451 -16.356 1.00 98.38 177 LYS A CA 1
ATOM 1341 C C . LYS A 1 177 ? 4.294 0.457 -15.245 1.00 98.38 177 LYS A C 1
ATOM 1343 O O . LYS A 1 177 ? 5.465 0.701 -15.525 1.00 98.38 177 LYS A O 1
ATOM 1348 N N . PHE A 1 178 ? 3.904 0.153 -14.006 1.00 98.44 178 PHE A N 1
ATOM 1349 C CA . PHE A 1 178 ? 4.854 0.037 -12.897 1.00 98.44 178 PHE A CA 1
ATOM 1350 C C . PHE A 1 178 ? 5.814 -1.140 -13.080 1.00 98.44 178 PHE A C 1
ATOM 1352 O O . PHE A 1 178 ? 7.000 -0.992 -12.806 1.00 98.44 178 PHE A O 1
ATOM 1359 N N . GLU A 1 179 ? 5.347 -2.277 -13.597 1.00 97.62 179 GLU A N 1
ATOM 1360 C CA . GLU A 1 179 ? 6.214 -3.414 -13.912 1.00 97.62 179 GLU A CA 1
ATOM 1361 C C . GLU A 1 179 ? 7.2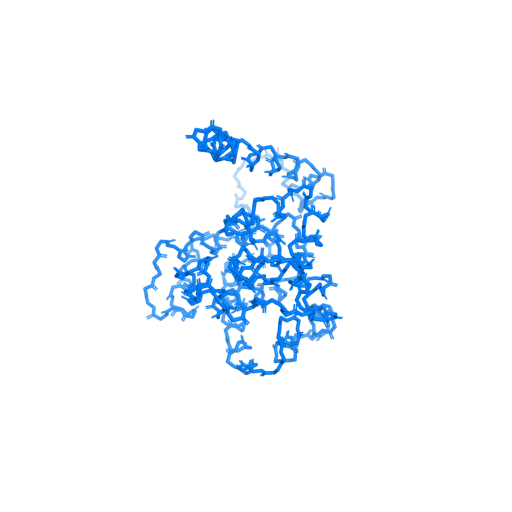63 -3.030 -14.961 1.00 97.62 179 GLU A C 1
ATOM 1363 O O . GLU A 1 179 ? 8.446 -3.320 -14.784 1.00 97.62 179 GLU A O 1
ATOM 1368 N N . ALA A 1 180 ? 6.857 -2.330 -16.025 1.00 96.88 180 ALA A N 1
ATOM 1369 C CA . ALA A 1 180 ? 7.784 -1.826 -17.032 1.00 96.88 180 ALA A CA 1
ATOM 1370 C C . ALA A 1 180 ? 8.812 -0.850 -16.433 1.00 96.88 180 ALA A C 1
ATOM 1372 O O . ALA A 1 180 ? 10.000 -0.965 -16.728 1.00 96.88 180 ALA A O 1
ATOM 1373 N N . ALA A 1 181 ? 8.384 0.061 -15.552 1.00 97.25 181 ALA A N 1
ATOM 1374 C CA . ALA A 1 181 ? 9.278 0.996 -14.866 1.00 97.25 181 ALA A CA 1
ATOM 1375 C C . ALA A 1 181 ? 10.288 0.283 -13.949 1.00 97.25 181 ALA A C 1
ATOM 1377 O O . ALA A 1 181 ? 11.472 0.614 -13.962 1.00 97.25 181 ALA A O 1
ATOM 1378 N N . LEU A 1 182 ? 9.847 -0.725 -13.189 1.00 96.31 182 LEU A N 1
ATOM 1379 C CA . LEU A 1 182 ? 10.721 -1.543 -12.341 1.00 96.31 182 LEU A CA 1
ATOM 1380 C C . LEU A 1 182 ? 11.747 -2.320 -13.175 1.00 96.31 182 LEU A C 1
ATOM 1382 O O . LEU A 1 182 ? 12.926 -2.350 -12.825 1.00 96.31 182 LEU A O 1
ATOM 1386 N N . LYS A 1 183 ? 11.325 -2.904 -14.304 1.00 94.88 183 LYS A N 1
ATOM 1387 C CA . LYS A 1 183 ? 12.227 -3.595 -15.238 1.00 94.88 183 LYS A CA 1
ATOM 1388 C C . LYS A 1 183 ? 13.245 -2.643 -15.861 1.00 94.88 183 LYS A C 1
ATOM 1390 O O . LYS A 1 183 ? 14.426 -2.967 -15.883 1.00 94.88 183 LYS A O 1
ATOM 1395 N N . ALA A 1 184 ? 12.811 -1.467 -16.315 1.00 91.75 184 ALA A N 1
ATOM 1396 C CA . ALA A 1 184 ? 13.700 -0.445 -16.871 1.00 91.75 184 ALA A CA 1
ATOM 1397 C C . ALA A 1 184 ? 14.740 0.044 -15.847 1.00 91.75 184 ALA A C 1
ATOM 1399 O O . ALA A 1 184 ? 15.866 0.360 -16.213 1.00 91.75 184 ALA A O 1
ATOM 1400 N N . ALA A 1 185 ? 14.384 0.042 -14.561 1.00 93.31 185 ALA A N 1
ATOM 1401 C CA . ALA A 1 185 ? 15.286 0.337 -13.453 1.00 93.31 185 ALA A CA 1
ATOM 1402 C C . ALA A 1 185 ? 16.192 -0.843 -13.040 1.00 93.31 185 ALA A C 1
ATOM 1404 O O . ALA A 1 185 ? 16.937 -0.737 -12.063 1.00 93.31 185 ALA A O 1
ATOM 1405 N N . GLY A 1 186 ? 16.116 -1.993 -13.717 1.00 92.44 186 GLY A N 1
ATOM 1406 C CA . GLY A 1 186 ? 16.901 -3.182 -13.377 1.00 92.44 186 GLY A CA 1
ATOM 1407 C C . GLY A 1 186 ? 16.501 -3.821 -12.043 1.00 92.44 186 GLY A C 1
ATOM 1408 O O . GLY A 1 186 ? 17.343 -4.383 -11.343 1.00 92.44 186 GLY A O 1
ATOM 1409 N N . TYR A 1 187 ? 15.236 -3.708 -11.627 1.00 88.25 187 TYR A N 1
ATOM 1410 C CA . TYR A 1 187 ? 14.757 -4.400 -10.431 1.00 88.25 187 TYR A CA 1
ATOM 1411 C C . TYR A 1 187 ? 14.869 -5.922 -10.605 1.00 88.25 187 TYR A C 1
ATOM 1413 O O . TYR A 1 187 ? 14.380 -6.476 -11.587 1.00 88.25 187 TYR A O 1
ATOM 1421 N N . GLY A 1 188 ? 15.510 -6.597 -9.646 1.00 73.69 188 GLY A N 1
ATOM 1422 C CA . GLY A 1 188 ? 15.745 -8.045 -9.687 1.00 73.69 188 GLY A CA 1
ATOM 1423 C C . GLY A 1 188 ? 16.928 -8.491 -10.557 1.00 73.69 188 GLY A C 1
ATOM 1424 O O . GLY A 1 188 ? 17.187 -9.687 -10.637 1.00 73.69 188 GLY A O 1
ATOM 1425 N N . VAL A 1 189 ? 17.663 -7.563 -11.180 1.00 64.38 189 VAL A N 1
ATOM 1426 C CA . VAL A 1 189 ? 18.925 -7.857 -11.875 1.00 64.38 189 VAL A CA 1
ATOM 1427 C C . VAL A 1 189 ? 20.073 -7.589 -10.897 1.00 64.38 189 VAL A C 1
ATOM 1429 O O . VAL A 1 189 ? 20.121 -6.519 -10.285 1.00 64.38 189 VAL A O 1
ATOM 1432 N N . ALA A 1 190 ? 20.980 -8.554 -10.714 1.00 46.78 190 ALA A N 1
ATOM 1433 C CA . ALA A 1 190 ? 22.234 -8.303 -10.000 1.00 46.78 190 ALA A CA 1
ATOM 1434 C C . ALA A 1 190 ? 22.993 -7.162 -10.709 1.00 46.78 190 ALA A C 1
ATOM 1436 O O . ALA A 1 190 ? 22.934 -7.094 -11.940 1.00 46.78 190 ALA A O 1
ATOM 1437 N N . PRO A 1 191 ? 23.665 -6.242 -9.992 1.00 43.47 191 PRO A N 1
ATOM 1438 C CA . PRO A 1 191 ? 24.404 -5.168 -10.650 1.00 43.47 191 PRO A CA 1
ATOM 1439 C C . PRO A 1 191 ? 25.393 -5.758 -11.664 1.00 43.47 191 PRO A C 1
ATOM 1441 O O . PRO A 1 191 ? 26.009 -6.793 -11.400 1.00 43.47 191 PRO A O 1
ATOM 1444 N N . ALA A 1 192 ? 25.513 -5.123 -12.835 1.00 39.03 192 ALA A N 1
ATOM 1445 C CA . ALA A 1 192 ? 26.514 -5.515 -13.821 1.00 39.03 192 ALA A CA 1
ATOM 1446 C C . ALA A 1 192 ? 27.898 -5.525 -13.147 1.00 39.03 192 ALA A C 1
ATOM 1448 O O . ALA A 1 192 ? 28.174 -4.608 -12.363 1.00 39.03 192 ALA A O 1
ATOM 1449 N N . PRO A 1 193 ? 28.757 -6.528 -13.414 1.00 40.62 193 PRO A N 1
ATOM 1450 C CA . PRO A 1 193 ? 30.119 -6.488 -12.913 1.00 40.62 193 PRO A CA 1
ATOM 1451 C C . PRO A 1 193 ? 30.762 -5.179 -13.371 1.00 40.62 193 PRO A C 1
ATOM 1453 O O . PRO A 1 193 ? 30.663 -4.807 -14.544 1.00 40.62 193 PRO A O 1
ATOM 1456 N N . LEU A 1 194 ? 31.355 -4.453 -12.422 1.00 31.25 194 LEU A N 1
ATOM 1457 C CA . LEU A 1 194 ? 32.140 -3.264 -12.731 1.00 31.25 194 LEU A CA 1
ATOM 1458 C C . LEU A 1 194 ? 33.239 -3.655 -13.735 1.00 31.25 194 LEU A C 1
ATOM 1460 O O . LEU A 1 194 ? 33.762 -4.769 -13.641 1.00 31.25 194 LEU A O 1
ATOM 1464 N N . PRO A 1 195 ? 33.590 -2.785 -14.700 1.00 39.72 195 PRO A N 1
ATOM 1465 C CA . PRO A 1 195 ? 34.775 -3.011 -15.513 1.00 39.72 195 PRO A CA 1
ATOM 1466 C C . PRO A 1 195 ? 35.980 -3.172 -14.584 1.00 39.72 195 PRO A C 1
ATOM 1468 O O . PRO A 1 195 ? 36.137 -2.398 -13.639 1.00 39.72 195 PRO A O 1
ATOM 1471 N N . ASP A 1 196 ? 36.770 -4.210 -14.845 1.00 45.25 196 ASP A N 1
ATOM 1472 C CA . ASP A 1 196 ? 37.875 -4.670 -14.006 1.00 45.25 196 ASP A CA 1
ATOM 1473 C C . ASP A 1 196 ? 38.897 -3.538 -13.811 1.00 45.25 196 ASP A C 1
ATOM 1475 O O . ASP A 1 196 ? 39.697 -3.225 -14.695 1.00 45.25 196 ASP A O 1
ATOM 1479 N N . ILE A 1 197 ? 38.819 -2.864 -12.664 1.00 38.69 197 ILE A N 1
ATOM 1480 C CA . ILE A 1 197 ? 39.788 -1.868 -12.220 1.00 38.69 197 ILE A CA 1
ATOM 1481 C C . ILE A 1 197 ? 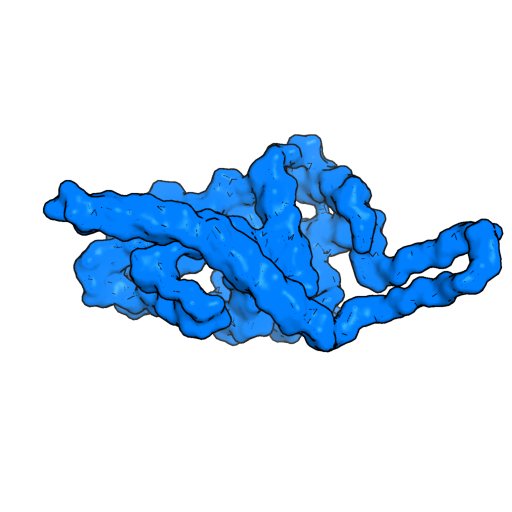40.123 -2.223 -10.770 1.00 38.69 197 ILE A C 1
ATOM 1483 O O . ILE A 1 197 ? 39.438 -1.807 -9.840 1.00 38.69 197 ILE A O 1
ATOM 1487 N N . LEU A 1 198 ? 41.230 -2.960 -10.642 1.00 30.23 198 LEU A N 1
ATOM 1488 C CA . LEU A 1 198 ? 41.967 -3.341 -9.431 1.00 30.23 198 LEU A CA 1
ATOM 1489 C C . LEU A 1 198 ? 41.502 -4.621 -8.716 1.00 30.23 198 LEU A C 1
ATOM 1491 O O . LEU A 1 198 ? 40.345 -4.794 -8.345 1.00 30.23 198 LEU A O 1
ATOM 1495 N N . ASP A 1 199 ? 42.490 -5.497 -8.522 1.00 45.09 199 ASP A N 1
ATOM 1496 C CA . ASP A 1 199 ? 42.431 -6.810 -7.890 1.00 45.09 199 ASP A CA 1
ATOM 1497 C C . ASP A 1 199 ? 41.645 -6.845 -6.568 1.00 45.09 199 ASP A C 1
ATOM 1499 O O . ASP A 1 199 ? 41.891 -6.067 -5.647 1.00 45.09 199 ASP A O 1
ATOM 1503 N N . GLY A 1 200 ? 40.805 -7.877 -6.434 1.00 44.00 200 GLY A N 1
ATOM 1504 C CA . GLY A 1 200 ? 40.615 -8.566 -5.157 1.00 44.00 200 GLY A CA 1
ATOM 1505 C C . GLY A 1 200 ? 39.517 -8.058 -4.219 1.00 44.00 200 GLY A C 1
ATOM 1506 O O . GLY A 1 200 ? 39.813 -7.700 -3.088 1.00 44.00 200 GLY A O 1
ATOM 1507 N N . ALA A 1 201 ? 38.247 -8.158 -4.621 1.00 37.88 201 ALA A N 1
ATOM 1508 C CA . ALA A 1 201 ? 37.147 -8.616 -3.755 1.00 37.88 201 ALA A CA 1
ATOM 1509 C C . ALA A 1 201 ? 35.883 -8.843 -4.598 1.00 37.88 201 ALA A C 1
ATOM 1511 O O . ALA A 1 201 ? 35.374 -7.939 -5.254 1.00 37.88 201 ALA A O 1
ATOM 1512 N N . LYS A 1 202 ? 35.367 -10.073 -4.582 1.00 36.97 202 LYS A N 1
ATOM 1513 C CA . LYS A 1 202 ? 34.117 -10.455 -5.249 1.00 36.97 202 LYS A CA 1
ATOM 1514 C C . LYS A 1 202 ? 32.932 -9.805 -4.508 1.00 36.97 202 LYS A C 1
ATOM 1516 O O . LYS A 1 202 ? 32.834 -10.020 -3.303 1.00 36.97 202 LYS A O 1
ATOM 1521 N N . PRO A 1 203 ? 32.022 -9.056 -5.160 1.00 43.38 203 PRO A N 1
ATOM 1522 C CA . PRO A 1 203 ? 30.823 -8.565 -4.486 1.00 43.38 203 PRO A CA 1
ATOM 1523 C C . PRO A 1 203 ? 29.837 -9.719 -4.237 1.00 43.38 203 PRO A C 1
ATOM 1525 O O . PRO A 1 203 ? 29.533 -10.499 -5.144 1.00 43.38 203 PRO A O 1
ATOM 1528 N N . GLU A 1 204 ? 29.367 -9.839 -2.995 1.00 35.72 204 GLU A N 1
ATOM 1529 C CA . GLU A 1 204 ? 28.419 -10.869 -2.554 1.00 35.72 204 GLU A CA 1
ATOM 1530 C C . GLU A 1 204 ? 26.981 -10.626 -3.067 1.00 35.72 204 GLU A C 1
ATOM 1532 O O . GLU A 1 204 ? 26.559 -9.476 -3.232 1.00 35.72 204 GLU A O 1
ATOM 1537 N N . PRO A 1 205 ? 26.211 -11.700 -3.336 1.00 44.88 205 PRO A N 1
ATOM 1538 C CA . PRO A 1 205 ? 24.843 -11.621 -3.842 1.00 44.88 205 PRO A CA 1
ATOM 1539 C C . PRO A 1 205 ? 23.790 -11.464 -2.726 1.00 44.88 205 PRO A C 1
ATOM 1541 O O . PRO A 1 205 ? 23.964 -11.999 -1.645 1.00 44.88 205 PRO A O 1
ATOM 1544 N N . THR A 1 206 ? 22.682 -10.779 -3.068 1.00 46.00 206 THR A N 1
ATOM 1545 C CA . THR A 1 206 ? 21.319 -10.724 -2.458 1.00 46.00 206 THR A CA 1
ATOM 1546 C C . THR A 1 206 ? 21.160 -10.852 -0.932 1.00 46.00 206 THR A C 1
ATOM 1548 O O . THR A 1 206 ? 21.570 -11.853 -0.362 1.00 46.00 206 THR A O 1
ATOM 1551 N N . PRO A 1 207 ? 20.428 -9.937 -0.259 1.00 49.91 207 PRO A N 1
ATOM 1552 C CA . PRO A 1 207 ? 20.323 -9.976 1.196 1.00 49.91 207 PRO A CA 1
ATOM 1553 C C . PRO A 1 207 ? 19.578 -11.225 1.692 1.00 49.91 207 PRO A C 1
ATOM 1555 O O . PRO A 1 207 ? 18.408 -11.429 1.361 1.00 49.91 207 PRO A O 1
ATOM 1558 N N . GLU A 1 208 ? 20.280 -12.031 2.488 1.00 47.72 208 GLU A N 1
ATOM 1559 C CA . GLU A 1 208 ? 19.780 -13.214 3.190 1.00 47.72 208 GLU A CA 1
ATOM 1560 C C . GLU A 1 208 ? 18.782 -12.867 4.323 1.00 47.72 208 GLU A C 1
ATOM 1562 O O . GLU A 1 208 ? 18.732 -11.721 4.787 1.00 47.72 208 GLU A O 1
ATOM 1567 N N . PRO A 1 209 ? 17.986 -13.852 4.797 1.00 48.47 209 PRO A N 1
ATOM 156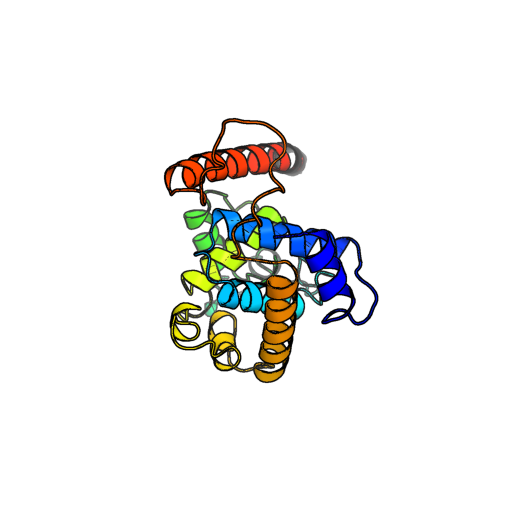8 C CA . PRO A 1 209 ? 17.033 -13.724 5.910 1.00 48.47 209 PRO A CA 1
ATOM 1569 C C . PRO A 1 209 ? 17.578 -13.070 7.194 1.00 48.47 209 PRO A C 1
ATOM 1571 O O . PRO A 1 209 ? 16.794 -12.461 7.926 1.00 48.47 209 PRO A O 1
ATOM 1574 N N . ASP A 1 210 ? 18.888 -13.141 7.441 1.00 52.38 210 ASP A N 1
ATOM 1575 C CA . ASP A 1 210 ? 19.533 -12.630 8.657 1.00 52.38 210 ASP A CA 1
ATOM 1576 C C . ASP A 1 210 ? 19.540 -11.093 8.767 1.00 52.38 210 ASP A C 1
ATOM 1578 O O . ASP A 1 210 ? 19.489 -10.560 9.874 1.00 52.38 210 ASP A O 1
ATOM 1582 N N . ASP A 1 211 ? 19.475 -10.350 7.655 1.00 66.38 211 ASP A N 1
ATOM 1583 C CA . ASP A 1 211 ? 19.421 -8.875 7.701 1.00 66.38 211 ASP A CA 1
ATOM 1584 C C . ASP A 1 211 ? 17.975 -8.340 7.793 1.00 66.38 211 ASP A C 1
ATOM 1586 O O . ASP A 1 211 ? 17.721 -7.188 8.146 1.00 66.38 211 ASP A O 1
ATOM 1590 N N . ARG A 1 212 ? 16.956 -9.170 7.521 1.00 67.94 212 ARG A N 1
ATOM 1591 C CA . ARG A 1 212 ? 15.556 -8.716 7.613 1.00 67.94 212 ARG A CA 1
ATOM 1592 C C . ARG A 1 212 ? 15.184 -8.334 9.044 1.00 67.94 212 ARG A C 1
ATOM 1594 O O . ARG A 1 212 ? 14.512 -7.324 9.241 1.00 67.94 212 ARG A O 1
ATOM 1601 N N . ALA A 1 213 ? 15.596 -9.137 10.024 1.00 73.75 213 ALA A N 1
ATOM 1602 C CA . ALA A 1 213 ? 15.312 -8.873 11.431 1.00 73.75 213 ALA A CA 1
ATOM 1603 C C . ALA A 1 213 ? 16.008 -7.591 11.918 1.00 73.75 213 ALA A C 1
ATOM 1605 O O . ALA A 1 213 ? 15.377 -6.781 12.593 1.00 73.75 213 ALA A O 1
ATOM 1606 N N . ALA A 1 214 ? 17.263 -7.371 11.514 1.00 76.56 214 ALA A N 1
ATOM 1607 C CA . ALA A 1 214 ? 18.009 -6.156 11.832 1.00 76.56 214 ALA A CA 1
ATOM 1608 C C . ALA A 1 214 ? 17.352 -4.912 11.216 1.00 76.56 214 ALA A C 1
ATOM 1610 O O . ALA A 1 214 ? 17.035 -3.962 11.929 1.00 76.56 214 ALA A O 1
ATOM 1611 N N . ARG A 1 215 ? 17.024 -4.949 9.920 1.00 76.88 215 ARG A N 1
ATOM 1612 C CA . ARG A 1 215 ? 16.330 -3.841 9.243 1.00 76.88 215 ARG A CA 1
ATOM 1613 C C . ARG A 1 215 ? 14.930 -3.581 9.792 1.00 76.88 215 ARG A C 1
ATOM 1615 O O . ARG A 1 215 ? 14.472 -2.440 9.771 1.00 76.88 215 ARG A O 1
ATOM 1622 N N . LEU A 1 216 ? 14.234 -4.621 10.257 1.00 73.88 216 LEU A N 1
ATOM 1623 C CA . LEU A 1 216 ? 12.950 -4.469 10.939 1.00 73.88 216 LEU A CA 1
ATOM 1624 C C . LEU A 1 216 ? 13.134 -3.776 12.290 1.00 73.88 216 LEU A C 1
ATOM 1626 O O . LEU A 1 216 ? 12.416 -2.825 12.570 1.00 73.88 216 LEU A O 1
ATOM 1630 N N . ALA A 1 217 ? 14.128 -4.182 13.080 1.00 79.00 217 ALA A N 1
ATOM 1631 C CA . ALA A 1 217 ? 14.447 -3.517 14.338 1.00 79.00 217 ALA A CA 1
ATOM 1632 C C . ALA A 1 217 ? 14.843 -2.044 14.122 1.00 79.00 217 ALA A C 1
ATOM 1634 O O . ALA A 1 217 ? 14.389 -1.170 14.857 1.00 79.00 217 ALA A O 1
ATOM 1635 N N . GLU A 1 218 ? 15.624 -1.742 13.081 1.00 78.38 218 GLU A N 1
ATOM 1636 C CA . GLU A 1 218 ? 15.950 -0.366 12.688 1.00 78.38 218 GLU A CA 1
ATOM 1637 C C . GLU A 1 218 ? 14.714 0.423 12.246 1.00 78.38 218 GLU A C 1
ATOM 1639 O O . GLU A 1 218 ? 14.557 1.587 12.618 1.00 78.38 218 GLU A O 1
ATOM 1644 N N . PHE A 1 219 ? 13.826 -0.194 11.458 1.00 81.06 219 PHE A N 1
ATOM 1645 C CA . PHE A 1 219 ? 12.549 0.404 11.077 1.00 81.06 219 PHE A CA 1
ATOM 1646 C C . PHE A 1 219 ? 11.714 0.729 12.315 1.00 81.06 219 PHE A C 1
ATOM 1648 O O . PHE A 1 219 ? 11.248 1.862 12.439 1.00 81.06 219 PHE A O 1
ATOM 1655 N N . ASP A 1 220 ? 11.562 -0.229 13.228 1.00 80.56 220 ASP A N 1
ATOM 1656 C CA . ASP A 1 220 ? 10.749 -0.078 14.429 1.00 80.56 220 ASP A CA 1
ATOM 1657 C C . ASP A 1 220 ? 11.337 1.002 15.346 1.00 80.56 220 ASP A C 1
ATOM 1659 O O . ASP A 1 220 ? 10.591 1.846 15.843 1.00 80.56 220 ASP A O 1
ATOM 1663 N N . ALA A 1 221 ? 12.664 1.050 15.502 1.00 75.94 221 ALA A N 1
ATOM 1664 C CA . ALA A 1 221 ? 13.359 2.081 16.270 1.00 75.94 221 ALA A CA 1
ATOM 1665 C C . ALA A 1 221 ? 13.205 3.476 15.644 1.00 75.94 221 ALA A C 1
ATOM 1667 O O . ALA A 1 221 ? 12.856 4.433 16.337 1.00 75.94 221 ALA A O 1
ATOM 1668 N N . ALA A 1 222 ? 13.418 3.604 14.331 1.00 74.88 222 ALA A N 1
ATOM 1669 C CA . ALA A 1 222 ? 13.289 4.877 13.626 1.00 74.88 222 ALA A CA 1
ATOM 1670 C C . ALA A 1 222 ? 11.841 5.387 13.627 1.00 74.88 222 ALA A C 1
ATOM 1672 O O . ALA A 1 222 ? 11.596 6.576 13.836 1.00 74.88 222 ALA A O 1
ATOM 1673 N N . PHE A 1 223 ? 10.873 4.494 13.415 1.00 78.88 223 PHE A N 1
ATOM 1674 C CA . PHE A 1 223 ? 9.457 4.836 13.445 1.00 78.88 223 PHE A CA 1
ATOM 1675 C C . PHE A 1 223 ? 8.988 5.184 14.860 1.00 78.88 223 PHE A C 1
ATOM 1677 O O . PHE A 1 223 ? 8.234 6.144 15.023 1.00 78.88 223 PHE A O 1
ATOM 1684 N N . ALA A 1 224 ? 9.451 4.453 15.880 1.00 75.25 224 ALA A N 1
ATOM 1685 C CA . ALA A 1 224 ? 9.180 4.775 17.275 1.00 75.25 224 ALA A CA 1
ATOM 1686 C C . ALA A 1 224 ? 9.728 6.161 17.631 1.00 75.25 224 ALA A C 1
ATOM 1688 O O . ALA A 1 224 ? 8.961 6.983 18.116 1.00 75.25 224 ALA A O 1
ATOM 1689 N N . ALA A 1 225 ? 10.988 6.466 17.303 1.00 72.62 225 ALA A N 1
ATOM 1690 C CA . ALA A 1 225 ? 11.597 7.770 17.573 1.00 72.62 225 ALA A CA 1
ATOM 1691 C C . ALA A 1 225 ? 10.865 8.926 16.863 1.00 72.62 225 ALA A C 1
ATOM 1693 O O . ALA A 1 225 ? 10.591 9.961 17.469 1.00 72.62 225 ALA A O 1
ATOM 1694 N N . ALA A 1 226 ? 10.493 8.744 15.590 1.00 70.19 226 ALA A N 1
ATOM 1695 C CA . ALA A 1 226 ? 9.742 9.749 14.834 1.00 70.19 226 ALA A CA 1
ATOM 1696 C C . ALA A 1 226 ? 8.344 10.006 15.425 1.00 70.19 226 ALA A C 1
ATOM 1698 O O . ALA A 1 226 ? 7.861 11.139 15.413 1.00 70.19 226 ALA A O 1
ATOM 1699 N N . ASN A 1 227 ? 7.706 8.970 15.976 1.00 72.00 227 ASN A N 1
ATOM 1700 C CA . ASN A 1 227 ? 6.375 9.074 16.565 1.00 72.00 227 ASN A CA 1
ATOM 1701 C C . ASN A 1 227 ? 6.378 9.347 18.070 1.00 72.00 227 ASN A C 1
ATOM 1703 O O . ASN A 1 227 ? 5.338 9.710 18.607 1.00 72.00 227 ASN A O 1
ATOM 1707 N N . GLU A 1 228 ? 7.508 9.254 18.764 1.00 70.75 228 GLU A N 1
ATOM 1708 C CA . GLU A 1 228 ? 7.595 9.531 20.199 1.00 70.75 228 GLU A CA 1
ATOM 1709 C C . GLU A 1 228 ? 7.226 10.990 20.5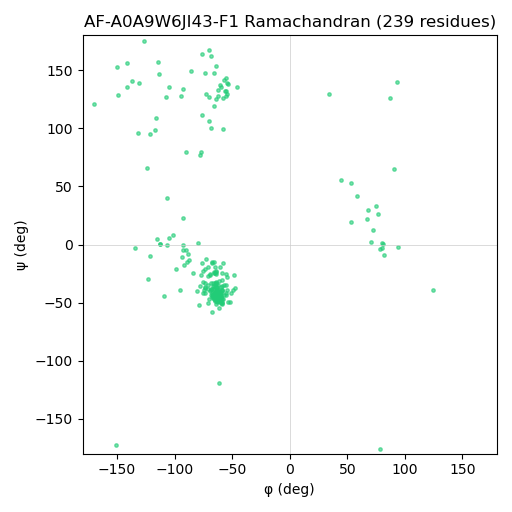02 1.00 70.75 228 GLU A C 1
ATOM 1711 O O . GLU A 1 228 ? 6.475 11.270 21.439 1.00 70.75 228 GLU A O 1
ATOM 1716 N N . ALA A 1 229 ? 7.653 11.920 19.641 1.00 64.56 229 ALA A N 1
ATOM 1717 C CA . ALA A 1 229 ? 7.249 13.323 19.699 1.00 64.56 229 ALA A CA 1
ATOM 1718 C C . ALA A 1 229 ? 5.739 13.495 19.463 1.00 64.56 229 ALA A C 1
ATOM 1720 O O . ALA A 1 229 ? 5.081 14.261 20.170 1.00 64.56 229 ALA A O 1
ATOM 1721 N N . PHE A 1 230 ? 5.178 12.747 18.511 1.00 65.25 230 PHE A N 1
ATOM 1722 C CA . PHE A 1 230 ? 3.754 12.762 18.188 1.00 65.25 230 PHE A CA 1
ATOM 1723 C C . PHE A 1 230 ? 2.898 12.221 19.353 1.00 65.25 230 PHE A C 1
ATOM 1725 O O . PHE A 1 230 ? 1.939 12.872 19.780 1.00 65.25 230 PHE A O 1
ATOM 1732 N N . VAL A 1 231 ? 3.295 11.086 19.940 1.00 64.06 231 VAL A N 1
ATOM 1733 C CA . VAL A 1 231 ? 2.656 10.491 21.124 1.00 64.06 231 VAL A CA 1
ATOM 1734 C C . VAL A 1 231 ? 2.766 11.431 22.326 1.00 64.06 231 VAL A C 1
ATOM 1736 O O . VAL A 1 231 ? 1.765 11.695 22.994 1.00 64.06 231 VAL A O 1
ATOM 1739 N N . THR A 1 232 ? 3.947 11.997 22.577 1.00 65.62 232 THR A N 1
ATOM 1740 C CA . THR A 1 232 ? 4.194 12.891 23.719 1.00 65.62 232 THR A CA 1
ATOM 1741 C C . THR A 1 232 ? 3.365 14.174 23.629 1.00 65.62 232 THR A C 1
ATOM 1743 O O . THR A 1 232 ? 2.693 14.542 24.594 1.00 65.62 232 THR A O 1
ATOM 1746 N N . LEU A 1 233 ? 3.339 14.830 22.463 1.00 61.00 233 LEU A N 1
ATOM 1747 C CA . LEU A 1 233 ? 2.554 16.049 22.235 1.00 61.00 233 LEU A CA 1
ATOM 1748 C C . LEU A 1 233 ? 1.048 15.803 22.361 1.00 61.00 233 LEU A C 1
ATOM 1750 O O . LEU A 1 233 ? 0.331 16.633 22.924 1.00 61.00 233 LEU A O 1
ATOM 1754 N N . ARG A 1 234 ? 0.551 14.662 21.872 1.00 63.78 234 ARG A N 1
ATOM 1755 C CA . ARG A 1 234 ? -0.872 14.327 21.972 1.00 63.78 234 ARG A CA 1
ATOM 1756 C C . ARG A 1 234 ? -1.291 14.011 23.407 1.00 63.78 234 ARG A C 1
ATOM 1758 O O . ARG A 1 234 ? -2.289 14.558 23.874 1.00 63.78 234 ARG A O 1
ATOM 1765 N N . LEU A 1 235 ? -0.521 13.190 24.123 1.00 59.00 235 LEU A N 1
ATOM 1766 C CA . LEU A 1 235 ? -0.806 12.860 25.524 1.00 59.00 235 LEU A CA 1
ATOM 1767 C C . LEU A 1 235 ? -0.721 14.088 26.437 1.00 59.00 235 LEU A C 1
ATOM 1769 O O . LEU A 1 235 ? -1.493 14.194 27.387 1.00 59.00 235 LEU A O 1
ATOM 1773 N N . ALA A 1 236 ? 0.169 15.039 26.140 1.00 60.22 236 ALA A N 1
ATOM 1774 C CA . ALA A 1 236 ? 0.219 16.317 26.847 1.00 60.22 236 ALA A CA 1
ATOM 1775 C C . ALA A 1 236 ? -1.055 17.153 26.623 1.00 60.22 236 ALA A C 1
ATOM 1777 O O . ALA A 1 236 ? -1.541 17.795 27.551 1.00 60.22 236 ALA A O 1
ATOM 1778 N N . ARG A 1 237 ? -1.635 17.109 25.417 1.00 57.84 237 ARG A N 1
ATOM 1779 C CA . ARG A 1 237 ? -2.849 17.858 25.055 1.00 57.84 237 ARG A CA 1
ATOM 1780 C C . ARG A 1 237 ? -4.128 17.259 25.649 1.00 57.84 237 ARG A C 1
ATOM 1782 O O . ARG A 1 237 ? -5.032 18.008 25.993 1.00 57.84 237 ARG A O 1
ATOM 1789 N N . GLU A 1 238 ? -4.182 15.937 25.814 1.00 52.16 238 GLU A N 1
ATOM 1790 C CA . GLU A 1 238 ? -5.285 15.227 26.488 1.00 52.16 238 GLU A CA 1
ATOM 1791 C C . GLU A 1 238 ? -5.237 15.356 28.025 1.00 52.16 238 GLU A C 1
ATOM 1793 O O . GLU A 1 238 ? -6.238 15.100 28.679 1.00 52.16 238 GLU A O 1
ATOM 1798 N N . ARG A 1 239 ? -4.105 15.779 28.614 1.00 53.66 239 ARG A N 1
ATOM 1799 C CA . ARG A 1 239 ? -3.977 16.093 30.055 1.00 53.66 239 ARG A CA 1
ATOM 1800 C C . ARG A 1 239 ? -4.330 17.544 30.417 1.00 53.66 239 ARG A C 1
ATOM 1802 O O . ARG A 1 239 ? -4.346 17.879 31.597 1.00 53.66 239 ARG A O 1
ATOM 1809 N N . LEU A 1 240 ? -4.550 18.401 29.419 1.00 49.47 240 LEU A N 1
ATOM 1810 C CA . LEU A 1 240 ? -4.867 19.829 29.575 1.00 49.47 240 LEU A CA 1
ATOM 1811 C C . LEU A 1 240 ? -6.352 20.150 29.308 1.00 49.47 240 LEU A C 1
ATOM 1813 O O . LEU A 1 240 ? -6.722 21.324 29.285 1.00 49.47 240 LEU A O 1
ATOM 1817 N N . LEU A 1 241 ? -7.180 19.124 29.097 1.00 44.41 241 LEU A N 1
ATOM 1818 C CA . LEU A 1 241 ? -8.638 19.181 28.943 1.00 44.41 241 LEU A CA 1
ATOM 1819 C C . LEU A 1 241 ? -9.289 18.320 30.027 1.00 44.41 241 LEU A C 1
ATOM 1821 O O . LEU A 1 241 ? -10.395 18.699 30.468 1.00 44.41 241 LEU A O 1
#

Sequence (241 aa):
MDAAAFFAAVRAQPFGGTLPQKAVDGLTAILKGWSLFGDGDLRKLAYILATAFHEADRFRTMEEYASGAAYEGRKDLGNTQTGDGKRFKGRGFVQITGRRNYADWSERTGYDLVRLPEMAAEPALAARILVEGSLLGTFTGKKLGDYITAAKADYTSARRVINGTDKAALIAGYAAKFEAALKAAGYGVAPAPLPDILDGAKPEPTPEPDDRAARLAEFDAAFAAANEAFVTLRLARERLL

InterPro domains:
  IPR023346 Lysozyme-like domain superfamily [SSF53955] (26-166)

Radius of gyration: 19.39 Å; Cα contacts (8 Å, |Δi|>4): 339; chains: 1; bounding box: 65×39×48 Å

Secondary structure (DSSP, 8-state):
--HHHHHHHHHHTTTTT---HHHHHHHHHHHHHHHHH--S-HHHHHHHHHHHHHHTTTTT-SB-SS-SGGGTT-GGGT--STTHHHHT--BTTTTB-SHHHHHHHHHHHSS-TTT-GGGGGSHHHHHHHHHHHHHHTTTTS--GGGTB-SS-B-TTGGGGGTSSSTTHHHHHHHHHHHHHHHHHTTTTSPPPPPP--SS--PPPPS--HHHHHHHHHHHHHHHHHHHHHHHHHHHHHHT--

Nearest PDB structures (foldseek):
  7r6s-assembly1_A  TM=6.881E-01  e=6.540E-05  Stenotrophomonas maltophilia K279a
  1wvu-assembly2_B  TM=6.708E-01  e=3.487E-04  Streptomyces griseus
  1wvv-assembly1_A  TM=5.634E-01  e=2.895E-04  Streptomyces griseus
  1wvv-assembly2_B  TM=6.131E-01  e=1.115E-03  Streptomyces griseus
  5h7t-assembly1_A  TM=6.076E-01  e=1.088E-02  Cryptomeria japonica